Protein AF-A0A0B1SJV9-F1 (afdb_monomer)

Foldseek 3Di:
DVCQVCVCVPPVAHFFKWKAFPVVRDIDTDLDDCVLCVVPDDDDPDPRIDMDGDLLTQLAADPPWDKDKDKDAQKDFDPFQPDKDQAAPVVLVVCSHDQPPVDPDRQRFFKWKAAPVRSIIGTGSFDDPPSTDTDIDGHHRIMIIGIDIDRDPDPPPPPPPDDDDDDDDDDDDDDPDPDPDDDDDDDDDDDDDDDDDDDDDDDDDDDDDDDD

pLDDT: mean 70.09, std 25.95, range [22.91, 95.88]

Radius of gyration: 22.82 Å; Cα contacts (8 Å, |Δi|>4): 294; chains: 1; bounding box: 42×67×56 Å

Structure (mmCIF, N/CA/C/O backbone):
data_AF-A0A0B1SJV9-F1
#
_entry.id   AF-A0A0B1SJV9-F1
#
loop_
_atom_site.group_PDB
_atom_site.id
_atom_site.type_symbol
_atom_site.label_atom_id
_atom_site.label_alt_id
_atom_site.label_comp_id
_atom_site.label_asym_id
_atom_site.label_entity_id
_atom_site.label_seq_id
_atom_site.pdbx_PDB_ins_code
_atom_site.Cartn_x
_atom_site.Cartn_y
_atom_site.Cartn_z
_atom_site.occupancy
_atom_site.B_iso_or_equiv
_atom_site.auth_seq_id
_atom_site.auth_comp_id
_atom_site.auth_asym_id
_atom_site.auth_atom_id
_atom_site.pdbx_PDB_model_num
ATOM 1 N N . MET A 1 1 ? 16.002 6.709 -11.561 1.00 59.47 1 MET A N 1
ATOM 2 C CA . MET A 1 1 ? 15.574 6.519 -10.152 1.00 59.47 1 MET A CA 1
ATOM 3 C C . MET A 1 1 ? 14.565 7.559 -9.658 1.00 59.47 1 MET A C 1
ATOM 5 O O . MET A 1 1 ? 13.520 7.154 -9.171 1.00 59.47 1 MET A O 1
ATOM 9 N N . SER A 1 2 ? 14.783 8.876 -9.805 1.00 79.25 2 SER A N 1
ATOM 10 C CA . SER A 1 2 ? 13.827 9.897 -9.307 1.00 79.25 2 SER A CA 1
ATOM 11 C C . SER A 1 2 ? 12.434 9.871 -9.961 1.00 79.25 2 SER A C 1
ATOM 13 O O . SER A 1 2 ? 11.490 10.427 -9.401 1.00 79.25 2 SER A O 1
ATOM 15 N N . ALA A 1 3 ? 12.291 9.227 -11.124 1.00 84.94 3 ALA A N 1
ATOM 16 C CA . ALA A 1 3 ? 11.018 9.086 -11.827 1.00 84.94 3 ALA A CA 1
ATOM 17 C C . ALA A 1 3 ? 10.002 8.209 -11.072 1.00 84.94 3 ALA A C 1
ATOM 19 O O . ALA A 1 3 ? 8.823 8.537 -11.080 1.00 84.94 3 ALA A O 1
ATOM 20 N N . CYS A 1 4 ? 10.446 7.150 -10.379 1.00 86.88 4 CYS A N 1
ATOM 21 C CA . CYS A 1 4 ? 9.550 6.288 -9.597 1.00 86.88 4 CYS A CA 1
ATOM 22 C C . CYS A 1 4 ? 8.992 7.042 -8.379 1.00 86.88 4 CYS A C 1
ATOM 24 O O . CYS A 1 4 ? 7.785 7.065 -8.160 1.00 86.88 4 CYS A O 1
ATOM 26 N N . LEU A 1 5 ? 9.843 7.782 -7.660 1.00 83.44 5 LEU A N 1
ATOM 27 C CA . LEU A 1 5 ? 9.426 8.577 -6.496 1.00 83.44 5 LEU A CA 1
ATOM 28 C C . LEU A 1 5 ? 8.434 9.699 -6.847 1.00 83.44 5 LEU A C 1
ATOM 30 O O . LEU A 1 5 ? 7.563 10.016 -6.047 1.00 83.44 5 LEU A O 1
ATOM 34 N N . ASN A 1 6 ? 8.549 10.286 -8.042 1.00 82.62 6 ASN A N 1
ATOM 35 C CA . ASN A 1 6 ? 7.653 11.347 -8.524 1.00 82.62 6 ASN A CA 1
ATOM 36 C C . ASN A 1 6 ? 6.617 10.835 -9.543 1.00 82.62 6 ASN A C 1
ATOM 38 O O . ASN A 1 6 ? 6.028 11.628 -10.286 1.00 82.62 6 ASN A O 1
ATOM 42 N N . SER A 1 7 ? 6.421 9.515 -9.619 1.00 85.12 7 SER A N 1
ATOM 43 C CA . SER A 1 7 ? 5.545 8.869 -10.606 1.00 85.12 7 SER A CA 1
ATOM 44 C C . SER A 1 7 ? 4.101 9.340 -10.483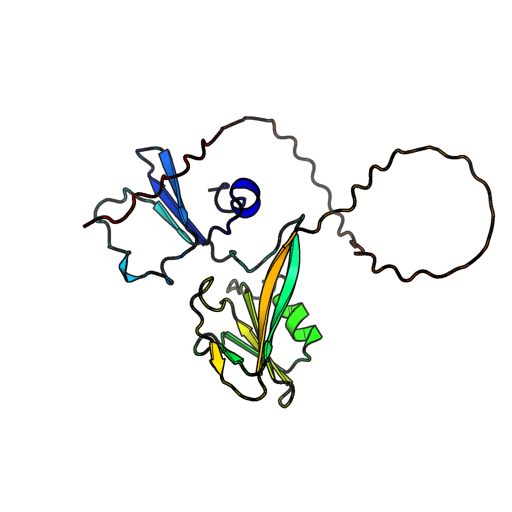 1.00 85.12 7 SER A C 1
ATOM 46 O O . SER A 1 7 ? 3.455 9.611 -11.493 1.00 85.12 7 SER A O 1
ATOM 48 N N . PHE A 1 8 ? 3.634 9.553 -9.254 1.00 83.81 8 PHE A N 1
ATOM 49 C CA . PHE A 1 8 ? 2.275 10.006 -8.998 1.00 83.81 8 PHE A CA 1
ATOM 50 C C . PHE A 1 8 ? 2.012 11.402 -9.577 1.00 83.81 8 PHE A C 1
ATOM 52 O O . PHE A 1 8 ? 0.994 11.620 -10.227 1.00 83.81 8 PHE A O 1
ATOM 59 N N . ASP A 1 9 ? 2.961 12.330 -9.433 1.00 81.06 9 ASP A N 1
ATOM 60 C CA . ASP A 1 9 ? 2.837 13.688 -9.976 1.00 81.06 9 ASP A CA 1
ATOM 61 C C . ASP A 1 9 ? 3.045 13.752 -11.491 1.00 81.06 9 ASP A C 1
ATOM 63 O O . ASP A 1 9 ? 2.439 14.580 -12.172 1.00 81.06 9 ASP A O 1
ATOM 67 N N . THR A 1 10 ? 3.915 12.893 -12.025 1.00 84.50 10 THR A N 1
ATOM 68 C CA . THR A 1 10 ? 4.314 12.945 -13.440 1.00 84.50 10 THR A CA 1
ATOM 69 C C . THR A 1 10 ? 3.382 12.125 -14.332 1.00 84.50 10 THR A C 1
ATOM 71 O O . THR A 1 10 ? 3.077 12.535 -15.452 1.00 84.50 10 THR A O 1
ATOM 74 N N . PHE A 1 11 ? 2.928 10.971 -13.842 1.00 86.12 11 PHE A N 1
ATOM 75 C CA . PHE A 1 11 ? 2.192 9.964 -14.608 1.00 86.12 11 PHE A CA 1
ATOM 76 C C . PHE A 1 11 ? 0.821 9.617 -14.011 1.00 86.12 11 PHE A C 1
ATOM 78 O O . PHE A 1 11 ? 0.006 9.011 -14.703 1.00 86.12 11 PHE A O 1
ATOM 85 N N . GLY A 1 12 ? 0.535 10.012 -12.766 1.00 83.25 12 GLY A N 1
ATOM 86 C CA . GLY A 1 12 ? -0.766 9.781 -12.128 1.00 83.25 12 GLY A CA 1
ATOM 87 C C . GLY A 1 12 ? -0.953 8.392 -11.514 1.00 83.25 12 GLY A C 1
ATOM 88 O O . GLY A 1 12 ? -2.086 8.031 -11.202 1.00 83.25 12 GLY A O 1
ATOM 89 N N . PHE A 1 13 ? 0.118 7.616 -11.340 1.00 86.06 13 PHE A N 1
ATOM 90 C CA . PHE A 1 13 ? 0.091 6.319 -10.658 1.00 86.06 13 PHE A CA 1
ATOM 91 C C . PHE A 1 13 ? 1.214 6.221 -9.625 1.00 86.06 13 PHE A C 1
ATOM 93 O O . PHE A 1 13 ? 2.216 6.925 -9.723 1.00 86.06 13 PHE A O 1
ATOM 100 N N . GLU A 1 14 ? 1.037 5.363 -8.625 1.00 86.38 14 GLU A N 1
ATOM 101 C CA . GLU A 1 14 ? 2.056 5.088 -7.616 1.00 86.38 14 GLU A CA 1
ATOM 102 C C . GLU A 1 14 ? 2.985 3.971 -8.100 1.00 86.38 14 GLU A C 1
ATOM 104 O O . GLU A 1 14 ? 2.527 2.885 -8.443 1.00 86.38 14 GLU A O 1
ATOM 109 N N . CYS A 1 15 ? 4.281 4.265 -8.179 1.00 90.38 15 CYS A N 1
ATOM 110 C CA . CYS A 1 15 ? 5.303 3.304 -8.581 1.00 90.38 15 CYS A CA 1
ATOM 111 C C . CYS A 1 15 ? 5.758 2.459 -7.386 1.00 90.38 15 CYS A C 1
ATOM 113 O O . CYS A 1 15 ? 6.248 3.008 -6.393 1.00 90.38 15 CYS A O 1
ATOM 115 N N . GLU A 1 16 ? 5.635 1.142 -7.519 1.00 89.56 16 GLU A N 1
ATOM 116 C CA . GLU A 1 16 ? 6.015 0.150 -6.503 1.00 89.56 16 GLU A CA 1
ATOM 117 C C . GLU A 1 16 ? 7.335 -0.536 -6.829 1.00 89.56 16 GLU A C 1
ATOM 119 O O . GLU A 1 16 ? 8.084 -0.879 -5.923 1.00 89.56 16 GLU A O 1
ATOM 124 N N . SER A 1 17 ? 7.679 -0.660 -8.110 1.00 91.00 17 SER A N 1
ATOM 125 C CA . SER A 1 17 ? 8.981 -1.170 -8.525 1.00 91.00 17 SER A CA 1
ATOM 126 C C . SER A 1 17 ? 9.460 -0.532 -9.824 1.00 91.00 17 SER A C 1
ATOM 128 O O . SER A 1 17 ? 8.697 0.077 -10.583 1.00 91.00 17 SER A O 1
ATOM 130 N N . VAL A 1 18 ? 10.763 -0.634 -10.071 1.00 92.81 18 VAL A N 1
ATOM 131 C CA . VAL A 1 18 ? 11.403 -0.134 -11.286 1.00 92.81 18 VAL A CA 1
ATOM 132 C C . VAL A 1 18 ? 12.373 -1.162 -11.846 1.00 92.81 18 VAL A C 1
ATOM 134 O O . VAL A 1 18 ? 13.162 -1.752 -11.111 1.00 92.81 18 VAL A O 1
ATOM 137 N N . MET A 1 19 ? 12.345 -1.313 -13.166 1.00 90.69 19 MET A N 1
ATOM 138 C CA . MET A 1 19 ? 13.345 -2.044 -13.937 1.00 90.69 19 MET A CA 1
ATOM 139 C C . MET A 1 19 ? 14.152 -1.056 -14.768 1.00 90.69 19 MET A C 1
ATOM 141 O O . MET A 1 19 ? 13.586 -0.205 -15.458 1.00 90.69 19 MET A O 1
ATOM 145 N N . PHE A 1 20 ? 15.472 -1.157 -14.705 1.00 91.44 20 PHE A N 1
ATOM 146 C CA . PHE A 1 20 ? 16.385 -0.315 -15.461 1.00 91.44 20 PHE A CA 1
ATOM 147 C C . PHE A 1 20 ? 17.291 -1.170 -16.342 1.00 91.44 20 PHE A C 1
ATOM 149 O O . PHE A 1 20 ? 17.974 -2.056 -15.837 1.00 91.44 20 PHE A O 1
ATOM 156 N N . TYR A 1 21 ? 17.313 -0.862 -17.637 1.00 90.31 21 TYR A N 1
ATOM 157 C CA . TYR A 1 21 ? 18.129 -1.517 -18.656 1.00 90.31 21 TYR A CA 1
ATOM 158 C C . TYR A 1 21 ? 19.325 -0.606 -18.968 1.00 90.31 21 TYR A C 1
ATOM 160 O O . TYR A 1 21 ? 19.159 0.392 -19.677 1.00 90.31 21 TYR A O 1
ATOM 168 N N . PRO A 1 22 ? 20.534 -0.880 -18.438 1.00 89.50 22 PRO A N 1
ATOM 169 C CA . PRO A 1 22 ? 21.669 0.033 -18.568 1.00 89.50 22 PRO A CA 1
ATOM 170 C C . PRO A 1 22 ? 22.165 0.189 -20.009 1.00 89.50 22 PRO A C 1
ATOM 172 O O . PRO A 1 22 ? 22.677 1.252 -20.358 1.00 89.50 22 PRO A O 1
ATOM 175 N N . VAL A 1 23 ? 22.006 -0.854 -20.831 1.00 89.56 23 VAL A N 1
ATOM 176 C CA . VAL A 1 23 ? 22.431 -0.874 -22.240 1.00 89.56 23 VAL A CA 1
ATOM 177 C C . VAL A 1 23 ? 21.585 0.088 -23.075 1.00 89.56 23 VAL A C 1
ATOM 179 O O . VAL A 1 23 ? 22.133 0.965 -23.742 1.00 89.56 23 VAL A O 1
ATOM 182 N N . ASP A 1 24 ? 20.260 -0.020 -22.971 1.00 89.44 24 ASP A N 1
ATOM 183 C CA . ASP A 1 24 ? 19.312 0.810 -23.726 1.00 89.44 24 ASP A CA 1
ATOM 184 C C . ASP A 1 24 ? 19.037 2.167 -23.055 1.00 89.44 24 ASP A C 1
ATOM 186 O O . ASP A 1 24 ? 18.443 3.063 -23.653 1.00 89.44 24 ASP A O 1
ATOM 190 N N . GLN A 1 25 ? 19.498 2.344 -21.810 1.00 89.69 25 GLN A N 1
ATOM 191 C CA . GLN A 1 25 ? 19.189 3.487 -20.942 1.00 89.69 25 GLN A CA 1
ATOM 192 C C . GLN A 1 25 ? 17.680 3.670 -20.718 1.00 89.69 25 GLN A C 1
ATOM 194 O O . GLN A 1 25 ? 17.192 4.787 -20.518 1.00 89.69 25 GLN A O 1
ATOM 199 N N . GLU A 1 26 ? 16.942 2.562 -20.714 1.00 89.56 26 GLU A N 1
ATOM 200 C CA . GLU A 1 26 ? 15.494 2.543 -20.540 1.00 89.56 26 GLU A CA 1
ATOM 201 C C . GLU A 1 26 ? 15.094 2.189 -19.105 1.00 89.56 26 GLU A C 1
ATOM 203 O O . GLU A 1 26 ? 15.771 1.452 -18.388 1.00 89.56 26 GLU A O 1
ATOM 208 N N . CYS A 1 27 ? 13.977 2.764 -18.662 1.00 91.19 27 CYS A N 1
ATOM 209 C CA . CYS A 1 27 ? 13.464 2.638 -17.304 1.00 91.19 27 CYS A CA 1
ATOM 210 C C . CYS A 1 27 ? 11.966 2.342 -17.367 1.00 91.19 27 CYS A C 1
ATOM 212 O O . CYS A 1 27 ? 11.186 3.185 -17.814 1.00 91.19 27 CYS A O 1
ATOM 214 N N . ILE A 1 28 ? 11.568 1.175 -16.875 1.00 91.31 28 ILE A N 1
ATOM 215 C CA . ILE A 1 28 ? 10.179 0.725 -16.814 1.00 91.31 28 ILE A CA 1
ATOM 216 C C . ILE A 1 28 ? 9.702 0.857 -15.368 1.00 91.31 28 ILE A C 1
ATOM 218 O O . ILE A 1 28 ? 10.357 0.377 -14.447 1.00 91.31 28 ILE A O 1
ATOM 222 N N . LEU A 1 29 ? 8.584 1.555 -15.170 1.00 92.50 29 LEU A N 1
ATOM 223 C CA . LEU A 1 29 ? 7.965 1.776 -13.863 1.00 92.50 29 LEU A CA 1
ATOM 224 C C . LEU A 1 29 ? 6.742 0.870 -13.732 1.00 92.50 29 LEU A C 1
ATOM 226 O O . LEU A 1 29 ? 5.886 0.894 -14.617 1.00 92.50 29 LEU A O 1
ATOM 230 N N . ASN A 1 30 ? 6.631 0.147 -12.622 1.00 89.88 30 ASN A N 1
ATOM 231 C CA . ASN A 1 30 ? 5.535 -0.785 -12.371 1.00 89.88 30 ASN A CA 1
ATOM 232 C C . ASN A 1 30 ? 4.702 -0.352 -11.158 1.00 89.88 30 ASN A C 1
ATOM 234 O O . ASN A 1 30 ? 5.193 0.314 -10.244 1.00 89.88 30 ASN A O 1
ATOM 238 N N . THR A 1 31 ? 3.438 -0.769 -11.146 1.00 88.75 31 THR A N 1
ATOM 239 C CA . THR A 1 31 ? 2.500 -0.613 -10.019 1.00 88.75 31 THR A CA 1
ATOM 240 C C . THR A 1 31 ? 2.440 -1.844 -9.115 1.00 88.75 31 THR A C 1
ATOM 242 O O . THR A 1 31 ? 1.621 -1.873 -8.209 1.00 88.75 31 THR A O 1
ATOM 245 N N . GLU A 1 32 ? 3.231 -2.867 -9.424 1.00 87.31 32 GLU A N 1
ATOM 246 C CA . GLU A 1 32 ? 3.315 -4.134 -8.697 1.00 87.31 32 GLU A CA 1
ATOM 247 C C . GLU A 1 32 ? 4.792 -4.390 -8.370 1.00 87.31 32 GLU A C 1
ATOM 249 O O . GLU A 1 32 ? 5.690 -3.920 -9.090 1.00 87.31 32 GLU A O 1
ATOM 254 N N . ASP A 1 33 ? 5.043 -5.119 -7.291 1.00 86.19 33 ASP A N 1
ATOM 255 C CA . ASP A 1 33 ? 6.377 -5.545 -6.884 1.00 86.19 33 ASP A CA 1
ATOM 256 C C . ASP A 1 33 ? 6.605 -7.053 -7.105 1.00 86.19 33 ASP A C 1
ATOM 258 O O . ASP A 1 33 ? 5.763 -7.798 -7.622 1.00 86.19 33 ASP A O 1
ATOM 262 N N . ARG A 1 34 ? 7.788 -7.530 -6.715 1.00 85.94 34 ARG A N 1
ATOM 263 C CA . ARG A 1 34 ? 8.152 -8.946 -6.837 1.00 85.94 34 ARG A CA 1
ATOM 264 C C . ARG A 1 34 ? 7.350 -9.885 -5.948 1.00 85.94 34 ARG A C 1
ATOM 266 O O . ARG A 1 34 ? 7.343 -11.091 -6.177 1.00 85.94 34 ARG A O 1
ATOM 273 N N . LEU A 1 35 ? 6.721 -9.353 -4.910 1.00 83.44 35 LEU A N 1
ATOM 274 C CA . LEU A 1 35 ? 5.896 -10.106 -3.982 1.00 83.44 35 LEU A CA 1
ATOM 275 C C . LEU A 1 35 ? 4.452 -10.217 -4.502 1.00 83.44 35 LEU A C 1
ATOM 277 O O . LEU A 1 35 ? 3.780 -11.200 -4.190 1.00 83.44 35 LEU A O 1
ATOM 281 N N . ASP A 1 36 ? 3.988 -9.262 -5.313 1.00 81.75 36 ASP A N 1
ATOM 282 C CA . ASP A 1 36 ? 2.700 -9.317 -6.018 1.00 81.75 36 ASP A CA 1
ATOM 283 C C . ASP A 1 36 ? 2.681 -10.341 -7.165 1.00 81.75 36 ASP A C 1
ATOM 285 O O . ASP A 1 36 ? 1.659 -11.004 -7.402 1.00 81.75 36 ASP A O 1
ATOM 289 N N . ARG A 1 37 ? 3.796 -10.449 -7.900 1.00 82.44 37 ARG A N 1
ATOM 290 C CA . ARG A 1 37 ? 3.965 -11.330 -9.073 1.00 82.44 37 ARG A CA 1
ATOM 291 C C . ARG A 1 37 ? 5.279 -12.111 -9.029 1.00 82.44 37 ARG A C 1
ATOM 293 O O . ARG A 1 37 ? 6.127 -11.926 -9.900 1.00 82.44 37 ARG A O 1
ATOM 300 N N . PRO A 1 38 ? 5.470 -13.004 -8.042 1.00 84.69 38 PRO A N 1
ATOM 301 C CA . PRO A 1 38 ? 6.705 -13.778 -7.922 1.00 84.69 38 PRO A CA 1
ATOM 302 C C . PRO A 1 38 ? 6.922 -14.737 -9.101 1.00 84.69 38 PRO A C 1
ATOM 304 O O . PRO A 1 38 ? 8.046 -15.141 -9.370 1.00 84.69 38 PRO A O 1
ATOM 307 N N . ASP A 1 39 ? 5.854 -15.092 -9.815 1.00 84.62 39 ASP A N 1
ATOM 308 C CA . ASP A 1 39 ? 5.856 -15.964 -10.988 1.00 84.62 39 ASP A CA 1
ATOM 309 C C . ASP A 1 39 ? 6.536 -15.349 -12.219 1.00 84.62 39 ASP A C 1
ATOM 311 O O . ASP A 1 39 ? 6.973 -16.085 -13.102 1.00 84.62 39 ASP A O 1
ATOM 315 N N . LEU A 1 40 ? 6.648 -14.019 -12.276 1.00 82.56 40 LEU A N 1
ATOM 316 C CA . LEU A 1 40 ? 7.292 -13.305 -13.382 1.00 82.56 40 LEU A CA 1
ATOM 317 C C . LEU A 1 40 ? 8.801 -13.116 -13.183 1.00 82.56 40 LEU A C 1
ATOM 319 O O . LEU A 1 40 ? 9.475 -12.635 -14.093 1.00 82.56 40 LEU A O 1
ATOM 323 N N . PHE A 1 41 ? 9.336 -13.487 -12.017 1.00 82.75 41 PHE A N 1
ATOM 324 C CA . PHE A 1 41 ? 10.756 -13.348 -11.711 1.00 82.75 41 PHE A CA 1
ATOM 325 C C . PHE A 1 41 ? 11.492 -14.632 -12.073 1.00 82.75 41 PHE A C 1
ATOM 327 O O . PHE A 1 41 ? 11.170 -15.717 -11.591 1.00 82.75 41 PHE A O 1
ATOM 334 N N . ALA A 1 42 ? 12.507 -14.486 -12.917 1.00 81.19 42 ALA A N 1
ATOM 335 C CA . ALA A 1 42 ? 13.453 -15.535 -13.245 1.00 81.19 42 ALA A CA 1
ATOM 336 C C . ALA A 1 42 ? 14.859 -15.072 -12.860 1.00 81.19 42 ALA A C 1
ATOM 338 O O . ALA A 1 42 ? 15.178 -13.889 -12.981 1.00 81.19 42 ALA A O 1
ATOM 339 N N . ASP A 1 43 ? 15.691 -16.009 -12.408 1.00 75.12 43 ASP A N 1
ATOM 340 C CA . ASP A 1 43 ? 17.103 -15.732 -12.169 1.00 75.12 43 ASP A CA 1
ATOM 341 C C . ASP A 1 43 ? 17.790 -15.494 -13.519 1.00 75.12 43 ASP A C 1
ATOM 343 O O . ASP A 1 43 ? 17.903 -16.402 -14.350 1.00 75.12 43 ASP A O 1
ATOM 347 N N . GLU A 1 44 ? 18.225 -14.257 -13.755 1.00 67.62 44 GLU A N 1
ATOM 348 C CA . GLU A 1 44 ? 19.005 -13.920 -14.942 1.00 67.62 44 GLU A CA 1
ATOM 349 C C . GLU A 1 44 ? 20.465 -14.356 -14.755 1.00 67.62 44 GLU A C 1
ATOM 351 O O . GLU A 1 44 ? 21.067 -14.174 -13.699 1.00 67.62 44 GLU A O 1
ATOM 356 N N . VAL A 1 45 ? 21.041 -14.961 -15.796 1.00 68.75 45 VAL A N 1
ATOM 357 C CA . VAL A 1 45 ? 22.449 -15.407 -15.809 1.00 68.75 45 VAL A CA 1
ATOM 358 C C . VAL A 1 45 ? 23.391 -14.256 -16.188 1.00 68.75 45 VAL A C 1
ATOM 360 O O . VAL A 1 45 ? 24.575 -14.278 -15.856 1.00 68.75 45 VAL A O 1
ATOM 363 N N . GLU A 1 46 ? 22.863 -13.243 -16.874 1.00 70.06 46 GLU A N 1
ATOM 364 C CA . GLU A 1 46 ? 23.573 -12.036 -17.284 1.00 70.06 46 GLU A CA 1
ATOM 365 C C . GLU A 1 46 ? 22.887 -10.837 -16.617 1.00 70.06 46 GLU A C 1
ATOM 367 O O . GLU A 1 46 ? 21.701 -10.634 -16.853 1.00 70.06 46 GLU A O 1
ATOM 372 N N . ASP A 1 47 ? 23.614 -10.055 -15.803 1.00 68.62 47 ASP A N 1
ATOM 373 C CA . ASP A 1 47 ? 23.130 -8.872 -15.054 1.00 68.62 47 ASP A CA 1
ATOM 374 C C . ASP A 1 47 ? 22.739 -7.699 -15.984 1.00 68.62 47 ASP A C 1
ATOM 376 O O . ASP A 1 47 ? 23.302 -6.599 -15.943 1.00 68.62 47 ASP A O 1
ATOM 380 N N . THR A 1 48 ? 21.791 -7.942 -16.883 1.00 82.56 48 THR A N 1
ATOM 381 C CA . THR A 1 48 ? 21.398 -7.026 -17.959 1.00 82.56 48 THR A CA 1
ATOM 382 C C . THR A 1 48 ? 20.311 -6.064 -17.491 1.00 82.56 48 THR A C 1
ATOM 384 O O . THR A 1 48 ? 20.193 -4.955 -18.019 1.00 82.56 48 THR A O 1
ATOM 387 N N . VAL A 1 49 ? 19.545 -6.454 -16.469 1.00 86.81 49 VAL A N 1
ATOM 388 C CA . VAL A 1 49 ? 18.435 -5.677 -15.917 1.00 86.81 49 VAL A CA 1
ATOM 389 C C . VAL A 1 49 ? 18.646 -5.426 -14.431 1.00 86.81 49 VAL A C 1
ATOM 391 O O . VAL A 1 49 ? 18.911 -6.331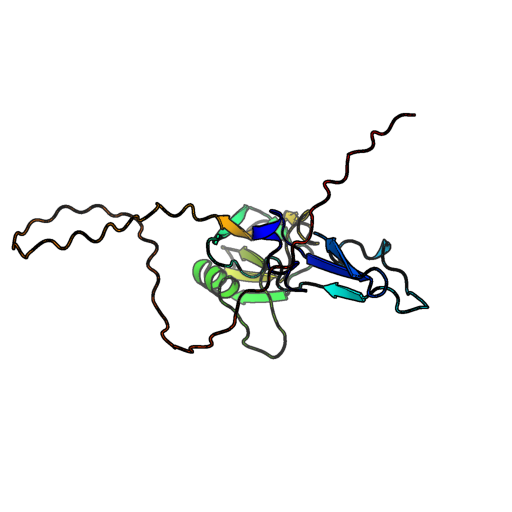 -13.648 1.00 86.81 49 VAL A O 1
ATOM 394 N N . ILE A 1 50 ? 18.486 -4.170 -14.017 1.00 88.81 50 ILE A N 1
ATOM 395 C CA . ILE A 1 50 ? 18.549 -3.779 -12.610 1.00 88.81 50 ILE A CA 1
ATOM 396 C C . ILE A 1 50 ? 17.130 -3.550 -12.093 1.00 88.81 50 ILE A C 1
ATOM 398 O O . ILE A 1 50 ? 16.464 -2.594 -12.494 1.00 88.81 50 ILE A O 1
ATOM 402 N N . TYR A 1 51 ? 16.688 -4.401 -11.170 1.00 89.44 51 TYR A N 1
ATOM 403 C CA . TYR A 1 51 ? 15.383 -4.315 -10.516 1.00 89.44 51 TYR A CA 1
ATOM 404 C C . TYR A 1 51 ? 15.480 -3.665 -9.125 1.00 89.44 51 TYR A C 1
ATOM 406 O O . TYR A 1 51 ? 16.423 -3.928 -8.375 1.00 89.44 51 TYR A O 1
ATOM 414 N N . MET A 1 52 ? 14.515 -2.812 -8.762 1.00 90.19 52 MET A N 1
ATOM 415 C CA . MET A 1 52 ? 14.439 -2.179 -7.435 1.00 90.19 52 MET A CA 1
ATOM 416 C C . MET A 1 52 ? 12.993 -2.054 -6.946 1.00 90.19 52 MET A C 1
ATOM 418 O O . MET A 1 52 ? 12.139 -1.551 -7.676 1.00 90.19 52 MET A O 1
ATOM 422 N N . ASP A 1 53 ? 12.762 -2.416 -5.682 1.00 88.81 53 ASP A N 1
ATOM 423 C CA . ASP A 1 53 ? 11.485 -2.239 -4.979 1.00 88.81 53 ASP A CA 1
ATOM 424 C C . ASP A 1 53 ? 11.396 -0.859 -4.301 1.00 88.81 53 ASP A C 1
ATOM 426 O O . ASP A 1 53 ? 12.361 -0.355 -3.715 1.00 88.81 53 ASP A O 1
ATOM 430 N N . ASN A 1 54 ? 10.210 -0.256 -4.330 1.00 87.25 54 ASN A N 1
ATOM 431 C CA . ASN A 1 54 ? 9.857 0.951 -3.595 1.00 87.25 54 ASN A CA 1
ATOM 432 C C . ASN A 1 54 ? 8.968 0.602 -2.393 1.00 87.25 54 ASN A C 1
ATOM 434 O O . ASN A 1 54 ? 7.771 0.882 -2.375 1.00 87.25 54 ASN A O 1
ATOM 438 N N . ASN A 1 55 ? 9.582 0.100 -1.322 1.00 83.25 55 ASN A N 1
ATOM 439 C CA . ASN A 1 55 ? 8.878 -0.224 -0.070 1.00 83.25 55 ASN A CA 1
ATOM 440 C C . ASN A 1 55 ? 8.246 0.998 0.628 1.00 83.25 55 ASN A C 1
ATOM 442 O O . ASN A 1 55 ? 7.536 0.854 1.624 1.00 83.25 55 ASN A O 1
ATOM 446 N N . CYS A 1 56 ? 8.520 2.215 0.149 1.00 83.50 56 CYS A N 1
ATOM 447 C CA . CYS A 1 56 ? 7.896 3.440 0.638 1.00 83.50 56 CYS A CA 1
ATOM 448 C C . CYS A 1 56 ? 6.564 3.754 -0.061 1.00 83.50 56 CYS A C 1
ATOM 450 O O . CYS A 1 56 ? 5.853 4.649 0.403 1.00 83.50 56 CYS A O 1
ATOM 452 N N . ALA A 1 57 ? 6.219 3.056 -1.148 1.00 84.38 57 ALA A N 1
ATOM 453 C CA . ALA A 1 57 ? 4.936 3.209 -1.824 1.00 84.38 57 ALA A CA 1
ATOM 454 C C . ALA A 1 57 ? 3.780 2.997 -0.830 1.00 84.38 57 ALA A C 1
ATOM 456 O O . ALA A 1 57 ? 3.776 2.072 -0.019 1.00 84.38 57 ALA A O 1
ATOM 457 N N . GLY A 1 58 ? 2.827 3.923 -0.819 1.00 80.38 58 GLY A N 1
ATOM 458 C CA . GLY A 1 58 ? 1.640 3.895 0.027 1.00 80.38 58 GLY A CA 1
ATOM 459 C C . GLY A 1 58 ? 1.870 4.264 1.493 1.00 80.38 58 GLY A C 1
ATOM 460 O O . GLY A 1 58 ? 0.897 4.456 2.223 1.00 80.38 58 GLY A O 1
ATOM 461 N N . SER A 1 59 ? 3.117 4.404 1.955 1.00 83.38 59 SER A N 1
ATOM 462 C CA . SER A 1 59 ? 3.405 4.658 3.373 1.00 83.38 59 SER A CA 1
ATOM 463 C C . SER A 1 59 ? 3.353 6.143 3.740 1.00 83.38 59 SER A C 1
ATOM 465 O O . SER A 1 59 ? 3.031 6.501 4.879 1.00 83.38 59 SER A O 1
ATOM 467 N N . GLN A 1 60 ? 3.630 7.039 2.788 1.00 82.19 60 GLN A N 1
ATOM 468 C CA . GLN A 1 60 ? 3.690 8.482 3.019 1.00 82.19 60 GLN A CA 1
ATOM 469 C C . GLN A 1 60 ? 3.085 9.270 1.860 1.00 82.19 60 GLN A C 1
ATOM 471 O O . GLN A 1 60 ? 3.342 8.991 0.695 1.00 82.19 60 GLN A O 1
ATOM 476 N N . CYS A 1 61 ? 2.340 10.322 2.199 1.00 82.75 61 CYS A N 1
ATOM 477 C CA . CYS A 1 61 ? 1.844 11.287 1.227 1.00 82.75 61 CYS A CA 1
ATOM 478 C C . CYS A 1 61 ? 2.750 12.522 1.215 1.00 82.75 61 CYS A C 1
ATOM 480 O O . CYS A 1 61 ? 3.018 13.117 2.262 1.00 82.75 61 CYS A O 1
ATOM 482 N N . TYR A 1 62 ? 3.188 12.938 0.030 1.00 78.75 62 TYR A N 1
ATOM 483 C CA . TYR A 1 62 ? 3.942 14.176 -0.158 1.00 78.75 62 TYR A CA 1
ATOM 484 C C . TYR A 1 62 ? 3.005 15.334 -0.516 1.00 78.75 62 TYR A C 1
ATOM 486 O O . TYR A 1 62 ? 1.915 15.134 -1.044 1.00 78.75 62 TYR A O 1
ATOM 494 N N . ALA A 1 63 ? 3.408 16.573 -0.228 1.00 77.00 63 ALA A N 1
ATOM 495 C CA . ALA A 1 63 ? 2.638 17.740 -0.659 1.00 77.00 63 ALA A CA 1
ATOM 496 C C . ALA A 1 63 ? 2.589 17.792 -2.201 1.00 77.00 63 ALA A C 1
ATOM 498 O O . ALA A 1 63 ? 3.635 17.602 -2.815 1.00 77.00 63 ALA A O 1
ATOM 499 N N . PRO A 1 64 ? 1.438 18.101 -2.834 1.00 81.25 64 PRO A N 1
ATOM 500 C CA . PRO A 1 64 ? 0.228 18.727 -2.282 1.00 81.25 64 PRO A CA 1
ATOM 501 C C . PRO A 1 64 ? -0.845 17.757 -1.751 1.00 81.25 64 PRO A C 1
ATOM 503 O O . PRO A 1 64 ? -1.963 18.192 -1.467 1.00 81.25 64 PRO A O 1
ATOM 506 N N . TYR A 1 65 ? -0.547 16.467 -1.625 1.00 81.94 65 TYR A N 1
ATOM 507 C CA . TYR A 1 65 ? -1.504 15.468 -1.159 1.00 81.94 65 TYR A CA 1
ATOM 508 C C . TYR A 1 65 ? -1.643 15.474 0.364 1.00 81.94 65 TYR A C 1
ATOM 510 O O . TYR A 1 65 ? -0.730 15.852 1.099 1.00 81.94 65 TYR A O 1
ATOM 518 N N . ILE A 1 66 ? -2.818 15.064 0.832 1.00 85.94 66 ILE A N 1
ATOM 519 C CA . ILE A 1 66 ? -3.125 14.861 2.246 1.00 85.94 66 ILE A CA 1
ATOM 520 C C . ILE A 1 66 ? -3.449 13.393 2.496 1.00 85.94 66 ILE A C 1
ATOM 522 O O . ILE A 1 66 ? -4.129 12.753 1.693 1.00 85.94 66 ILE A O 1
ATOM 526 N N . THR A 1 67 ? -2.973 12.884 3.627 1.00 87.81 67 THR A N 1
ATOM 527 C CA . THR A 1 67 ? -3.278 11.534 4.091 1.00 87.81 67 THR A CA 1
ATOM 528 C C . THR A 1 67 ? -4.696 11.483 4.643 1.00 87.81 67 THR A C 1
ATOM 530 O O . THR A 1 67 ? -5.060 12.283 5.506 1.00 87.81 67 THR A O 1
ATOM 533 N N . GLN A 1 68 ? -5.488 10.530 4.170 1.00 90.50 68 GLN A N 1
ATOM 534 C CA . GLN A 1 68 ? -6.773 10.152 4.754 1.00 90.50 68 GLN A CA 1
ATOM 535 C C . GLN A 1 68 ? -6.859 8.627 4.837 1.00 90.50 68 GLN A C 1
ATOM 537 O O . GLN A 1 68 ? -6.059 7.930 4.216 1.00 90.50 68 GLN A O 1
ATOM 542 N N . TYR A 1 69 ? -7.831 8.118 5.590 1.00 93.19 69 TYR A N 1
ATOM 543 C CA . TYR A 1 69 ? -8.056 6.684 5.736 1.00 93.19 69 TYR A CA 1
ATOM 544 C C . TYR A 1 69 ? -9.413 6.290 5.166 1.00 93.19 69 TYR A C 1
ATOM 546 O O . TYR A 1 69 ? -10.410 6.976 5.396 1.00 93.19 69 TYR A O 1
ATOM 554 N N . ILE A 1 70 ? -9.445 5.179 4.433 1.00 93.75 70 ILE A N 1
ATOM 555 C CA . ILE A 1 70 ? -10.686 4.517 4.026 1.00 93.75 70 ILE A CA 1
ATOM 556 C C . ILE A 1 70 ? -10.944 3.386 5.012 1.00 93.75 70 ILE A C 1
ATOM 558 O O . ILE A 1 70 ? -10.076 2.539 5.205 1.00 93.75 70 ILE A O 1
ATOM 562 N N . ALA A 1 71 ? -12.130 3.380 5.617 1.00 95.19 71 ALA A N 1
ATOM 563 C CA . ALA A 1 71 ? -12.536 2.369 6.580 1.00 95.19 71 ALA A CA 1
ATOM 564 C C . ALA A 1 71 ? -13.447 1.317 5.933 1.00 95.19 71 ALA A C 1
ATOM 566 O O . ALA A 1 71 ?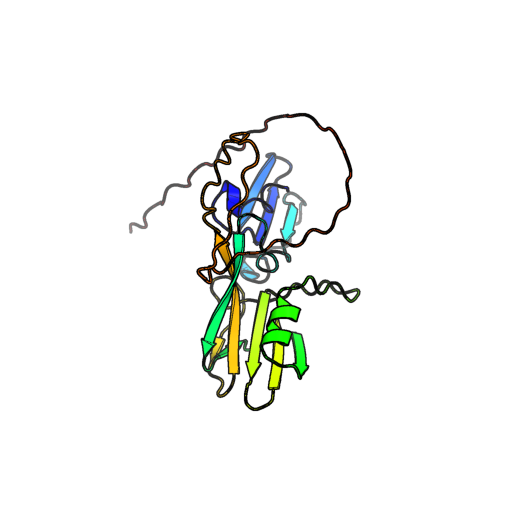 -14.377 1.659 5.199 1.00 95.19 71 ALA A O 1
ATOM 567 N N . VAL A 1 72 ? -13.206 0.045 6.241 1.00 95.12 72 VAL A N 1
ATOM 568 C CA . VAL A 1 72 ? -14.059 -1.086 5.870 1.00 95.12 72 VAL A CA 1
ATOM 569 C C . VAL A 1 72 ? -14.385 -1.879 7.130 1.00 95.12 72 VAL A C 1
ATOM 571 O O . VAL A 1 72 ? -13.513 -2.496 7.740 1.00 95.12 72 VAL A O 1
ATOM 574 N N . GLU A 1 73 ? -15.650 -1.842 7.534 1.00 95.06 73 GLU A N 1
ATOM 575 C CA . GLU A 1 73 ? -16.126 -2.509 8.747 1.00 95.06 73 GLU A CA 1
ATOM 576 C C . GLU A 1 73 ? -16.241 -4.029 8.577 1.00 95.06 73 GLU A C 1
ATOM 578 O O . GLU A 1 73 ? -16.526 -4.538 7.489 1.00 95.06 73 GLU A O 1
ATOM 583 N N . GLY A 1 74 ? -16.050 -4.756 9.681 1.00 93.62 74 GLY A N 1
ATOM 584 C CA . GLY A 1 74 ? -16.191 -6.210 9.745 1.00 93.62 74 GLY A CA 1
ATOM 585 C C . GLY A 1 74 ? -15.133 -6.965 8.945 1.00 93.62 74 GLY A C 1
ATOM 586 O O . GLY A 1 74 ? -15.386 -8.095 8.520 1.00 93.62 74 GLY A O 1
ATOM 587 N N . LYS A 1 75 ? -13.980 -6.340 8.680 1.00 93.50 75 LYS A N 1
ATOM 588 C CA . LYS A 1 75 ? -12.890 -6.925 7.897 1.00 93.50 75 LYS A CA 1
ATOM 589 C C . LYS A 1 75 ? -11.527 -6.681 8.534 1.00 93.50 75 LYS A C 1
ATOM 591 O O . LYS A 1 75 ? -11.308 -5.663 9.185 1.00 93.50 75 LYS A O 1
ATOM 596 N N . GLN A 1 76 ? -10.607 -7.605 8.276 1.00 92.31 76 GLN A N 1
ATOM 597 C CA . GLN A 1 76 ? -9.182 -7.489 8.588 1.00 92.31 76 GLN A CA 1
ATOM 598 C C . GLN A 1 76 ? -8.337 -8.156 7.495 1.00 92.31 76 GLN A C 1
ATOM 600 O O . GLN A 1 76 ? -8.867 -8.911 6.679 1.00 92.31 76 GLN A O 1
ATOM 605 N N . LEU A 1 77 ? -7.032 -7.885 7.487 1.00 92.44 77 LEU A N 1
ATOM 606 C CA . LEU A 1 77 ? -6.072 -8.619 6.662 1.00 92.44 77 LEU A CA 1
ATOM 607 C C . LEU A 1 77 ? -5.858 -10.038 7.211 1.00 92.44 77 LEU A C 1
ATOM 609 O O . LEU A 1 77 ? -5.840 -10.232 8.423 1.00 92.44 77 LEU A O 1
ATOM 613 N N . GLU A 1 78 ? -5.709 -11.018 6.318 1.00 86.44 78 GLU A N 1
ATOM 614 C CA . GLU A 1 78 ? -5.558 -12.435 6.683 1.00 86.44 78 GLU A CA 1
ATOM 615 C C . GLU A 1 78 ? -4.210 -12.761 7.352 1.00 86.44 78 GLU A C 1
ATOM 617 O O . GLU A 1 78 ? -4.197 -13.395 8.403 1.00 86.44 78 GLU A O 1
ATOM 622 N N . ASN A 1 79 ? -3.087 -12.329 6.762 1.00 70.19 79 ASN A N 1
ATOM 623 C CA . ASN A 1 79 ? -1.753 -12.859 7.094 1.00 70.19 79 ASN A CA 1
ATOM 624 C C . ASN A 1 79 ? -0.710 -11.801 7.514 1.00 70.19 79 ASN A C 1
ATOM 626 O O . ASN A 1 79 ? 0.378 -12.166 7.948 1.00 70.19 79 ASN A O 1
ATOM 630 N N . GLU A 1 80 ? -1.021 -10.505 7.421 1.00 63.16 80 GLU A N 1
ATOM 631 C CA . GLU A 1 80 ? -0.051 -9.401 7.585 1.00 63.16 80 GLU A CA 1
ATOM 632 C C . GLU A 1 80 ? -0.352 -8.588 8.856 1.00 63.16 80 GLU A C 1
ATOM 634 O O . GLU A 1 80 ? -0.759 -7.425 8.822 1.00 63.16 80 GLU A O 1
ATOM 639 N N . LEU A 1 81 ? -0.229 -9.252 10.011 1.00 63.03 81 LEU A N 1
ATOM 640 C CA . LEU A 1 81 ? -0.433 -8.656 11.337 1.00 63.03 81 LEU A CA 1
ATOM 641 C C . LEU A 1 81 ? 0.922 -8.303 11.972 1.00 63.03 81 LEU A C 1
ATOM 643 O O . LEU A 1 81 ? 1.394 -9.002 12.867 1.00 63.03 81 LEU A O 1
ATOM 647 N N . ASP A 1 82 ? 1.561 -7.227 11.515 1.00 73.69 82 ASP A N 1
ATOM 648 C CA . ASP A 1 82 ? 2.970 -6.969 11.854 1.00 73.69 82 ASP A CA 1
ATOM 649 C C . ASP A 1 82 ? 3.174 -6.461 13.284 1.00 73.69 82 ASP A C 1
ATOM 651 O O . ASP A 1 82 ? 4.093 -6.888 13.989 1.00 73.69 82 ASP A O 1
ATOM 655 N N . ARG A 1 83 ? 2.346 -5.506 13.731 1.00 85.25 83 ARG A N 1
ATOM 656 C CA . ARG A 1 83 ? 2.512 -4.860 15.045 1.00 85.25 83 ARG A CA 1
ATOM 657 C C . ARG A 1 83 ? 1.188 -4.689 15.770 1.00 85.25 83 ARG A C 1
ATOM 659 O O . ARG A 1 83 ? 0.379 -3.844 15.401 1.00 85.25 83 ARG A O 1
ATOM 666 N N . ILE A 1 84 ? 1.007 -5.437 16.855 1.00 89.44 84 ILE A N 1
ATOM 667 C CA . ILE A 1 84 ? -0.188 -5.389 17.705 1.00 89.44 84 ILE A CA 1
ATOM 668 C C . ILE A 1 84 ? 0.082 -4.502 18.925 1.00 89.44 84 ILE A C 1
ATOM 670 O O . ILE A 1 84 ? 1.048 -4.717 19.654 1.00 89.44 84 ILE A O 1
ATOM 674 N N . ILE A 1 85 ? -0.767 -3.500 19.150 1.00 89.62 85 ILE A N 1
ATOM 675 C CA . ILE A 1 85 ? -0.637 -2.514 20.227 1.00 89.62 85 ILE A CA 1
ATOM 676 C C . ILE A 1 85 ? -2.024 -2.233 20.820 1.00 89.62 85 ILE A C 1
ATOM 678 O O . ILE A 1 85 ? -3.010 -2.101 20.100 1.00 89.62 85 ILE A O 1
ATOM 682 N N . ASN A 1 86 ? -2.127 -2.104 22.141 1.00 92.19 86 ASN A N 1
ATOM 683 C CA . ASN A 1 86 ? -3.380 -1.762 22.816 1.00 92.19 86 ASN A CA 1
ATOM 684 C C . ASN A 1 86 ? -3.470 -0.248 23.036 1.00 92.19 86 ASN A C 1
ATOM 686 O O . ASN A 1 86 ? -2.979 0.274 24.036 1.00 92.19 86 ASN A O 1
ATOM 690 N N . VAL A 1 87 ? -4.085 0.457 22.090 1.00 91.62 87 VAL A N 1
ATOM 691 C CA . VAL A 1 87 ? -4.283 1.916 22.112 1.00 91.62 87 VAL A CA 1
ATOM 692 C C . VAL A 1 87 ? -5.693 2.267 21.636 1.00 91.62 87 VAL A C 1
ATOM 694 O O . VAL A 1 87 ? -6.442 1.405 21.180 1.00 91.62 87 VAL A O 1
ATOM 697 N N . ASP A 1 88 ? -6.097 3.525 21.768 1.00 94.12 88 ASP A N 1
ATOM 698 C CA . ASP A 1 88 ? -7.310 4.039 21.132 1.00 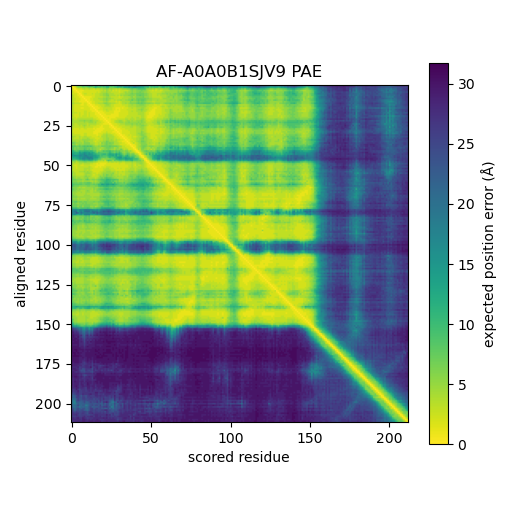94.12 88 ASP A CA 1
ATOM 699 C C . ASP A 1 88 ? -7.131 4.205 19.609 1.00 94.12 88 ASP A C 1
ATOM 701 O O . ASP A 1 88 ? -6.018 4.148 19.078 1.00 94.12 88 ASP A O 1
ATOM 705 N N . VAL A 1 89 ? -8.246 4.389 18.900 1.00 93.50 89 VAL A N 1
ATOM 706 C CA . VAL A 1 89 ? -8.260 4.504 17.435 1.00 93.50 89 VAL A CA 1
ATOM 707 C C . VAL A 1 89 ? -7.485 5.727 16.931 1.00 93.50 89 VAL A C 1
ATOM 709 O O . VAL A 1 89 ? -6.755 5.612 15.947 1.00 93.50 89 VAL A O 1
ATOM 712 N N . ASP A 1 90 ? -7.571 6.867 17.622 1.00 93.31 90 ASP A N 1
ATOM 713 C CA . ASP A 1 90 ? -6.893 8.101 17.215 1.00 93.31 90 ASP A CA 1
ATOM 714 C C . ASP A 1 90 ? -5.377 7.957 17.388 1.00 93.31 90 ASP A C 1
ATOM 716 O O . ASP A 1 90 ? -4.597 8.298 16.492 1.00 93.31 90 ASP A O 1
ATOM 720 N N . SER A 1 91 ? -4.950 7.361 18.502 1.00 92.06 91 SER A N 1
ATOM 721 C CA . SER A 1 91 ? -3.558 6.990 18.738 1.00 92.06 91 SER A CA 1
ATOM 722 C C . SER A 1 91 ? -3.057 5.992 17.693 1.00 92.06 91 SER A C 1
ATOM 724 O O . SER A 1 91 ? -1.999 6.225 17.111 1.00 92.06 91 SER A O 1
ATOM 726 N N . CYS A 1 92 ? -3.818 4.938 17.383 1.00 92.12 92 CYS A N 1
ATOM 727 C CA . CYS A 1 92 ? -3.487 3.958 16.338 1.00 92.12 92 CYS A CA 1
ATOM 728 C C . CYS A 1 92 ? -3.279 4.630 14.968 1.00 92.12 92 CYS A C 1
ATOM 730 O O . CYS A 1 92 ? -2.260 4.424 14.303 1.00 92.12 92 CYS A O 1
ATOM 732 N N . GLN A 1 93 ? -4.198 5.520 14.588 1.00 92.69 93 GLN A N 1
ATOM 733 C CA . GLN A 1 93 ? -4.104 6.295 13.356 1.00 92.69 93 GLN A CA 1
ATOM 734 C C . GLN A 1 93 ? -2.877 7.215 13.361 1.00 92.69 93 GLN A C 1
ATOM 736 O O . GLN A 1 93 ? -2.179 7.337 12.349 1.00 92.69 93 GLN A O 1
ATOM 741 N N . SER A 1 94 ? -2.596 7.873 14.487 1.00 90.44 94 SER A N 1
ATOM 742 C CA . SER A 1 94 ? -1.437 8.756 14.624 1.00 90.44 94 SER A CA 1
ATOM 743 C C . SER A 1 94 ? -0.123 7.985 14.481 1.00 90.44 94 SER A C 1
ATOM 745 O O . SER A 1 94 ? 0.760 8.440 13.756 1.00 90.44 94 SER A O 1
ATOM 747 N N . LEU A 1 95 ? -0.041 6.789 15.070 1.00 89.25 95 LEU A N 1
ATOM 748 C CA . LEU A 1 95 ? 1.093 5.880 14.957 1.00 89.25 95 LEU A CA 1
ATOM 749 C C . LEU A 1 95 ? 1.304 5.485 13.492 1.00 89.25 95 LEU A C 1
ATOM 751 O O . LEU A 1 95 ? 2.399 5.660 12.974 1.00 89.25 95 LEU A O 1
ATOM 755 N N . CYS A 1 96 ? 0.257 5.069 12.776 1.00 89.94 96 CYS A N 1
ATOM 756 C CA . CYS A 1 96 ? 0.400 4.723 11.360 1.00 89.94 96 CYS A CA 1
ATOM 757 C C . CYS A 1 96 ? 0.755 5.928 10.467 1.00 89.94 96 CYS A C 1
ATOM 759 O O . CYS A 1 96 ? 1.416 5.779 9.440 1.00 89.94 96 CYS A O 1
ATOM 761 N N . THR A 1 97 ? 0.306 7.138 10.819 1.00 87.94 97 THR A N 1
ATOM 762 C CA . THR A 1 97 ? 0.527 8.353 10.010 1.00 87.94 97 THR A CA 1
ATOM 763 C C . THR A 1 97 ? 1.914 8.954 10.221 1.00 87.94 97 THR A C 1
ATOM 765 O O . THR A 1 97 ? 2.485 9.538 9.299 1.00 87.94 97 THR A O 1
ATOM 768 N N . GLN A 1 98 ? 2.450 8.851 11.434 1.00 81.69 98 GLN A N 1
ATOM 769 C CA . GLN A 1 98 ? 3.781 9.345 11.757 1.00 81.69 98 GLN A CA 1
ATOM 770 C C . GLN A 1 98 ? 4.851 8.427 11.157 1.00 81.69 98 GLN A C 1
ATOM 772 O O . GLN A 1 98 ? 4.653 7.224 10.999 1.00 81.69 98 GLN A O 1
ATOM 777 N N . ARG A 1 99 ? 6.021 8.992 10.833 1.00 64.75 99 ARG A N 1
ATOM 778 C CA . ARG A 1 99 ? 7.196 8.186 10.482 1.00 64.75 99 ARG A CA 1
ATOM 779 C C . ARG A 1 99 ? 7.672 7.451 11.733 1.00 64.75 99 ARG A C 1
ATOM 781 O O . ARG A 1 99 ? 8.478 7.984 12.490 1.00 64.75 99 ARG A O 1
ATOM 788 N N . LEU A 1 100 ? 7.178 6.238 11.954 1.00 60.06 100 LEU A N 1
ATOM 789 C CA . LEU A 1 100 ? 7.648 5.353 13.018 1.00 60.06 100 LEU A CA 1
ATOM 790 C C . LEU A 1 100 ? 8.986 4.688 12.641 1.00 60.06 100 LEU A C 1
ATOM 792 O O . LEU A 1 100 ? 9.122 3.471 12.721 1.00 60.06 100 LEU A O 1
ATOM 796 N N . SER A 1 101 ? 10.007 5.476 12.286 1.00 51.53 101 SER A N 1
ATOM 797 C CA . SER A 1 101 ? 11.405 5.011 12.285 1.00 51.53 101 SER A CA 1
ATOM 798 C C . SER A 1 101 ? 11.924 5.022 13.726 1.00 51.53 101 SER A C 1
ATOM 800 O O . SER A 1 101 ? 12.753 5.851 14.093 1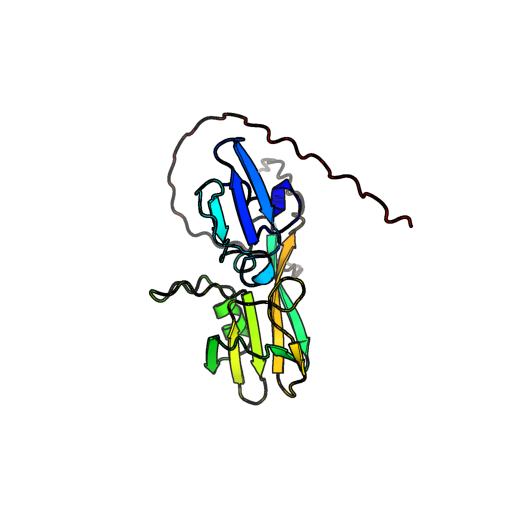.00 51.53 101 SER A O 1
ATOM 802 N N . LEU A 1 102 ? 11.362 4.169 14.587 1.00 52.59 102 LEU A N 1
ATOM 803 C CA . LEU A 1 102 ? 11.770 4.067 15.996 1.00 52.59 102 LEU A CA 1
ATOM 804 C C . LEU A 1 102 ? 12.748 2.916 16.264 1.00 52.59 102 LEU A C 1
ATOM 806 O O . LEU A 1 102 ? 13.350 2.883 17.333 1.00 52.59 102 LEU A O 1
ATOM 810 N N . THR A 1 103 ? 12.956 1.997 15.319 1.00 46.28 103 THR A N 1
ATOM 811 C CA . THR A 1 103 ? 13.924 0.897 15.447 1.00 46.28 103 THR A CA 1
ATOM 812 C C . THR A 1 103 ? 14.521 0.518 14.090 1.00 46.28 103 THR A C 1
ATOM 814 O O . THR A 1 103 ? 14.031 0.947 13.053 1.00 46.28 103 THR A O 1
ATOM 817 N N . VAL A 1 104 ? 15.586 -0.291 14.121 1.00 50.34 104 VAL A N 1
ATOM 818 C CA . VAL A 1 104 ? 16.465 -0.720 13.008 1.00 50.34 104 VAL A CA 1
ATOM 819 C C . VAL A 1 104 ? 15.733 -1.399 11.825 1.00 50.34 104 VAL A C 1
ATOM 821 O O . VAL A 1 104 ? 16.342 -1.609 10.783 1.00 50.34 104 VAL A O 1
ATOM 824 N N . ASN A 1 105 ? 14.428 -1.677 11.947 1.00 56.84 105 ASN A N 1
ATOM 825 C CA . ASN A 1 105 ? 13.589 -2.196 10.866 1.00 56.84 105 ASN A CA 1
ATOM 826 C C . ASN A 1 105 ? 12.603 -1.111 10.408 1.00 56.84 105 ASN A C 1
ATOM 828 O O . ASN A 1 105 ? 11.692 -0.745 11.162 1.00 56.84 105 ASN A O 1
ATOM 832 N N . ASP A 1 106 ? 12.794 -0.621 9.181 1.00 65.19 106 ASP A N 1
ATOM 833 C CA . ASP A 1 106 ? 11.966 0.383 8.505 1.00 65.19 106 ASP A CA 1
ATOM 834 C C . ASP A 1 106 ? 10.519 -0.105 8.331 1.00 65.19 106 ASP A C 1
ATOM 836 O O . ASP A 1 106 ? 10.141 -0.670 7.309 1.00 65.19 106 ASP A O 1
ATOM 840 N N . PHE A 1 107 ? 9.688 0.097 9.354 1.00 79.19 107 PHE A N 1
ATOM 841 C CA . PHE A 1 107 ? 8.271 -0.248 9.297 1.00 79.19 107 PHE A CA 1
ATOM 842 C C . PHE A 1 107 ? 7.470 0.883 8.647 1.00 79.19 107 PHE A C 1
ATOM 844 O O . PHE A 1 107 ? 7.191 1.918 9.262 1.00 79.19 107 PHE A O 1
ATOM 851 N N . ASN A 1 108 ? 7.079 0.664 7.397 1.00 86.19 108 ASN A N 1
ATOM 852 C CA . ASN A 1 108 ? 6.341 1.610 6.574 1.00 86.19 108 ASN A CA 1
ATOM 853 C C . ASN A 1 108 ? 4.837 1.334 6.653 1.00 86.19 108 ASN A C 1
ATOM 855 O O . ASN A 1 108 ? 4.272 0.762 5.733 1.00 86.19 108 ASN A O 1
ATOM 859 N N . CYS A 1 109 ? 4.175 1.762 7.734 1.00 89.56 109 CYS A N 1
ATOM 860 C CA . CYS A 1 109 ? 2.741 1.504 7.915 1.00 89.56 109 CYS A CA 1
ATOM 861 C C . CYS A 1 109 ? 1.917 1.970 6.700 1.00 89.56 109 CYS A C 1
ATOM 863 O O . CYS A 1 109 ? 1.885 3.171 6.401 1.00 89.56 109 CYS A O 1
ATOM 865 N N . LYS A 1 110 ? 1.234 1.043 6.023 1.00 91.25 110 LYS A N 1
ATOM 866 C CA . LYS A 1 110 ? 0.336 1.324 4.889 1.00 91.25 110 LYS A CA 1
ATOM 867 C C . LYS A 1 110 ? -1.136 1.179 5.289 1.00 91.25 110 LYS A C 1
ATOM 869 O O . LYS A 1 110 ? -1.990 1.889 4.754 1.00 91.25 110 LYS A O 1
ATOM 874 N N . SER A 1 111 ? -1.446 0.332 6.269 1.00 93.19 111 SER A N 1
ATOM 875 C CA . SER A 1 111 ? -2.803 0.169 6.797 1.00 93.19 111 SER A CA 1
ATOM 876 C C . SER A 1 111 ? -2.808 -0.199 8.283 1.00 93.19 111 SER A C 1
ATOM 878 O O . SER A 1 111 ? -1.778 -0.535 8.866 1.00 93.19 111 SER A O 1
ATOM 880 N N . PHE A 1 112 ? -3.967 -0.087 8.927 1.00 94.12 112 PHE A N 1
ATOM 881 C CA . PHE A 1 112 ? -4.158 -0.580 10.285 1.00 94.12 112 PHE A CA 1
ATOM 882 C C . PHE A 1 112 ? -5.543 -1.195 10.473 1.00 94.12 112 PHE A C 1
ATOM 884 O O . PHE A 1 112 ? -6.508 -0.814 9.814 1.00 94.12 112 PHE A O 1
ATOM 891 N N . MET A 1 113 ? -5.663 -2.126 11.410 1.00 94.81 113 MET A N 1
ATOM 892 C CA . MET A 1 113 ? -6.923 -2.720 11.834 1.00 94.81 113 MET A CA 1
ATOM 893 C C . MET A 1 113 ? -7.188 -2.344 13.280 1.00 94.81 113 MET A C 1
ATOM 895 O O . MET A 1 113 ? -6.283 -2.355 14.113 1.00 94.81 113 MET A O 1
ATOM 899 N N . TYR A 1 114 ? -8.440 -2.032 13.590 1.00 95.88 114 TYR A N 1
ATOM 900 C CA . TYR A 1 114 ? -8.836 -1.685 14.945 1.00 95.88 114 TYR A CA 1
ATOM 901 C C . TYR A 1 114 ? -10.026 -2.512 15.404 1.00 95.88 114 TYR A C 1
ATOM 903 O O . TYR A 1 114 ? -11.035 -2.586 14.703 1.00 95.88 114 TYR A O 1
ATOM 911 N N . ASN A 1 115 ? -9.921 -3.079 16.603 1.00 94.75 115 ASN A N 1
ATOM 912 C CA . ASN A 1 115 ? -11.037 -3.701 17.296 1.00 94.75 115 ASN A CA 1
ATOM 913 C C . ASN A 1 115 ? -11.478 -2.834 18.477 1.00 94.75 115 ASN A C 1
ATOM 915 O O . ASN A 1 115 ? -10.737 -2.644 19.444 1.00 94.75 115 ASN A O 1
ATOM 919 N N . ASN A 1 116 ? -12.713 -2.334 18.408 1.00 90.94 116 ASN A N 1
ATOM 920 C CA . ASN A 1 116 ? -13.270 -1.440 19.423 1.00 90.94 116 ASN A CA 1
ATOM 921 C C . ASN A 1 116 ? -13.609 -2.165 20.741 1.00 90.94 116 ASN A C 1
ATOM 923 O O . ASN A 1 116 ? -13.580 -1.562 21.810 1.00 90.94 116 ASN A O 1
ATOM 927 N N . GLN A 1 117 ? -13.908 -3.467 20.688 1.00 91.06 117 GLN A N 1
ATOM 928 C CA . GLN A 1 117 ? -14.249 -4.254 21.877 1.00 91.06 117 GLN A CA 1
ATOM 929 C C . GLN A 1 117 ? -13.007 -4.548 22.724 1.00 91.06 117 GLN A C 1
ATOM 931 O O . GLN A 1 117 ? -13.033 -4.385 23.942 1.00 91.06 117 GLN A O 1
ATOM 936 N N . THR A 1 118 ? -11.906 -4.941 22.082 1.00 91.44 118 THR A N 1
ATOM 937 C CA . THR A 1 118 ? -10.656 -5.314 22.766 1.00 91.44 118 THR A CA 1
ATOM 938 C C . THR A 1 118 ? -9.657 -4.160 22.886 1.00 91.44 118 THR A C 1
ATOM 940 O O . THR A 1 118 ? -8.636 -4.301 23.561 1.00 91.44 118 THR A O 1
ATOM 943 N N . ARG A 1 119 ? -9.940 -3.013 22.246 1.00 91.69 119 ARG A N 1
ATOM 944 C CA . ARG A 1 119 ? -9.019 -1.871 22.079 1.00 91.69 119 ARG A CA 1
ATOM 945 C C . ARG A 1 119 ? -7.675 -2.297 21.489 1.00 91.69 119 ARG A C 1
ATOM 947 O O . ARG A 1 119 ? -6.615 -1.841 21.917 1.00 91.69 119 ARG A O 1
ATOM 954 N N . THR A 1 120 ? -7.726 -3.220 20.536 1.00 92.50 120 THR A N 1
ATOM 955 C CA . THR A 1 120 ? -6.540 -3.757 19.868 1.00 92.50 120 THR A CA 1
ATOM 956 C C . THR A 1 120 ? -6.354 -3.044 18.537 1.00 92.50 120 THR A C 1
ATOM 958 O O . THR A 1 120 ? -7.235 -3.085 17.681 1.00 92.50 120 THR A O 1
ATOM 961 N N . CYS A 1 121 ? -5.206 -2.395 18.377 1.00 93.31 121 CYS A N 1
ATOM 962 C CA . CYS A 1 121 ? -4.716 -1.816 17.134 1.00 93.31 121 CYS A CA 1
ATOM 963 C C . CYS A 1 121 ? -3.687 -2.770 16.532 1.00 93.31 121 CYS A C 1
ATOM 965 O O . CYS A 1 121 ? -2.792 -3.240 17.232 1.00 93.31 121 CYS A O 1
ATOM 967 N N . ILE A 1 122 ? -3.803 -3.047 15.242 1.00 92.44 122 ILE A N 1
ATOM 968 C CA . ILE A 1 122 ? -2.828 -3.824 14.488 1.00 92.44 122 ILE A CA 1
ATOM 969 C C . ILE A 1 122 ? -2.348 -2.942 13.346 1.00 92.44 122 ILE A C 1
ATOM 971 O O . ILE A 1 122 ? -3.150 -2.557 12.503 1.00 92.44 122 ILE A O 1
ATOM 975 N N . LEU A 1 123 ? -1.070 -2.586 13.331 1.00 91.88 123 LEU A N 1
ATOM 976 C CA . LEU A 1 123 ? -0.454 -1.861 12.224 1.00 91.88 123 LEU A CA 1
ATOM 977 C C . LEU A 1 123 ? 0.101 -2.871 11.221 1.00 91.88 123 LEU A C 1
ATOM 979 O O . LEU A 1 123 ? 0.696 -3.868 11.635 1.00 91.88 123 LEU A O 1
ATOM 983 N N . SER A 1 124 ? -0.048 -2.568 9.934 1.00 91.25 124 SER A N 1
ATOM 984 C CA . SER A 1 124 ? 0.476 -3.372 8.834 1.00 91.25 124 SER A CA 1
ATOM 985 C C . SER A 1 124 ? 1.257 -2.504 7.844 1.00 91.25 124 SER A C 1
ATOM 987 O O . SER A 1 124 ? 0.880 -1.357 7.564 1.00 91.25 124 SER A O 1
ATOM 989 N N . ASP A 1 125 ? 2.357 -3.036 7.318 1.00 88.75 125 ASP A N 1
ATOM 990 C CA . ASP A 1 125 ? 3.091 -2.448 6.193 1.00 88.75 125 ASP A CA 1
ATOM 991 C C . ASP A 1 125 ? 2.494 -2.816 4.826 1.00 88.75 125 ASP A C 1
ATOM 993 O O . ASP A 1 125 ? 3.073 -2.492 3.789 1.00 88.75 125 ASP A O 1
ATOM 997 N N . GLU A 1 126 ? 1.290 -3.390 4.819 1.00 89.31 126 GLU A N 1
ATOM 998 C CA . GLU A 1 126 ? 0.619 -3.854 3.615 1.00 89.31 126 GLU A CA 1
ATOM 999 C C . GLU A 1 126 ? -0.790 -3.306 3.398 1.00 89.31 126 GLU A C 1
ATOM 1001 O O . GLU A 1 126 ? -1.392 -2.652 4.259 1.00 89.31 126 GLU A O 1
ATOM 1006 N N . ARG A 1 127 ? -1.301 -3.500 2.175 1.00 89.94 127 ARG A N 1
ATOM 1007 C CA . ARG A 1 127 ? -2.614 -3.010 1.721 1.00 89.94 127 ARG A CA 1
ATOM 1008 C C . ARG A 1 127 ? -3.486 -4.126 1.184 1.00 89.94 127 ARG A C 1
ATOM 1010 O O . ARG A 1 127 ? -3.011 -5.186 0.790 1.00 89.94 127 ARG A O 1
ATOM 1017 N N . SER A 1 128 ? -4.781 -3.844 1.104 1.00 91.88 128 SER A N 1
ATOM 1018 C CA . SER A 1 128 ? -5.712 -4.739 0.438 1.00 91.88 128 SER A CA 1
ATOM 1019 C C . SER A 1 128 ? -5.515 -4.756 -1.087 1.00 91.88 128 SER A C 1
ATOM 1021 O O . SER A 1 128 ? -5.170 -3.744 -1.709 1.00 91.88 128 SER A O 1
ATOM 1023 N N . LYS A 1 129 ? -5.771 -5.907 -1.717 1.00 89.38 129 LYS A N 1
ATOM 1024 C CA . LYS A 1 129 ? -5.860 -6.023 -3.184 1.00 89.38 129 LYS A CA 1
ATOM 1025 C C . LYS A 1 129 ? -6.875 -5.016 -3.758 1.00 89.38 129 LYS A C 1
ATOM 1027 O O . LYS A 1 129 ? -7.935 -4.820 -3.158 1.00 89.38 129 LYS A O 1
ATOM 1032 N N . PRO A 1 130 ? -6.617 -4.409 -4.935 1.00 83.19 130 PRO A N 1
ATOM 1033 C CA . PRO A 1 130 ? -5.575 -4.755 -5.913 1.00 83.19 130 PRO A CA 1
ATOM 1034 C C . PRO A 1 130 ? -4.250 -4.001 -5.744 1.00 83.19 130 PRO A C 1
ATOM 1036 O O . PRO A 1 130 ? -3.338 -4.232 -6.520 1.00 83.19 130 PRO A O 1
ATOM 1039 N N . LEU A 1 131 ? -4.168 -3.061 -4.801 1.00 82.25 131 LEU A N 1
ATOM 1040 C CA . LEU A 1 131 ? -2.992 -2.204 -4.639 1.00 82.25 131 LEU A CA 1
ATOM 1041 C C . LEU A 1 131 ? -1.944 -2.809 -3.706 1.00 82.25 131 LEU A C 1
ATOM 1043 O O . LEU A 1 131 ? -0.824 -2.332 -3.671 1.00 82.25 131 LEU A O 1
ATOM 1047 N N . GLY A 1 132 ? -2.302 -3.789 -2.889 1.00 83.88 132 GLY A N 1
ATOM 1048 C CA . GLY A 1 132 ? -1.326 -4.579 -2.151 1.00 83.88 132 GLY A CA 1
ATOM 1049 C C . GLY A 1 132 ? -1.664 -6.055 -2.220 1.00 83.88 132 GLY A C 1
ATOM 1050 O O . GLY A 1 132 ? -2.574 -6.482 -2.939 1.00 83.88 132 GLY A O 1
ATOM 1051 N N . ARG A 1 133 ? -0.955 -6.826 -1.406 1.00 85.06 133 ARG A N 1
ATOM 1052 C CA . ARG A 1 133 ? -0.998 -8.295 -1.409 1.00 85.06 133 ARG A CA 1
ATOM 1053 C C . ARG A 1 133 ? -2.081 -8.848 -0.489 1.00 85.06 133 ARG A C 1
ATOM 1055 O O . ARG A 1 133 ? -2.573 -9.966 -0.683 1.00 85.06 133 ARG A O 1
ATOM 1062 N N . GLY A 1 134 ? -2.513 -8.026 0.458 1.00 87.69 134 GLY A N 1
ATOM 1063 C CA . GLY A 1 134 ? -3.440 -8.356 1.516 1.00 87.69 134 GLY A CA 1
ATOM 1064 C C . GLY A 1 134 ? -4.824 -8.776 1.025 1.00 87.69 134 GLY A C 1
ATOM 1065 O O . GLY A 1 134 ? -5.519 -8.050 0.305 1.00 87.69 134 GLY A O 1
ATOM 1066 N N . THR A 1 135 ? -5.276 -9.948 1.473 1.00 91.44 135 THR A N 1
ATOM 1067 C CA . THR A 1 135 ? -6.667 -10.384 1.294 1.00 91.44 135 THR A CA 1
ATOM 1068 C C . THR A 1 135 ? -7.481 -9.990 2.520 1.00 91.44 135 THR A C 1
ATOM 1070 O O . THR A 1 135 ? -7.105 -10.289 3.653 1.00 91.44 135 THR A O 1
ATOM 1073 N N . LEU A 1 136 ? -8.604 -9.302 2.293 1.00 92.81 136 LEU A N 1
ATOM 1074 C CA . LEU A 1 136 ? -9.516 -8.913 3.363 1.00 92.81 136 LEU A CA 1
ATOM 1075 C C . LEU A 1 136 ? -10.473 -10.057 3.694 1.00 92.81 136 LEU A C 1
ATOM 1077 O O . LEU A 1 136 ? -11.364 -10.378 2.903 1.00 92.81 136 LEU A O 1
ATOM 1081 N N . ILE A 1 137 ? -10.335 -10.609 4.894 1.00 93.31 137 ILE A N 1
ATOM 1082 C CA . ILE A 1 137 ? -11.244 -11.609 5.454 1.00 93.31 137 ILE A CA 1
ATOM 1083 C C . ILE A 1 137 ? -12.310 -10.935 6.313 1.00 93.31 137 ILE A C 1
ATOM 1085 O O . ILE A 1 137 ? -12.078 -9.888 6.920 1.00 93.31 137 ILE A O 1
ATOM 1089 N N . LYS A 1 138 ? -13.505 -11.532 6.363 1.00 94.19 138 LYS A N 1
ATOM 1090 C CA . LYS A 1 138 ? -14.559 -11.069 7.267 1.00 94.19 138 LYS A CA 1
ATOM 1091 C C . LYS A 1 138 ? -14.175 -11.446 8.694 1.00 94.19 138 LYS A C 1
ATOM 1093 O O . LYS A 1 138 ? -13.913 -12.612 8.981 1.00 94.19 138 LYS A O 1
ATOM 1098 N N . THR A 1 139 ? -14.143 -10.475 9.592 1.00 90.38 139 THR A N 1
ATOM 1099 C CA . THR A 1 139 ? -13.871 -10.714 11.008 1.00 90.38 139 THR A CA 1
ATOM 1100 C C . THR A 1 139 ? -14.671 -9.736 11.840 1.00 90.38 139 THR A C 1
ATOM 1102 O O . THR A 1 139 ? -14.551 -8.519 11.697 1.00 90.38 139 THR A O 1
ATOM 1105 N N . ASP A 1 140 ? -15.512 -10.291 12.703 1.00 88.94 140 ASP A N 1
ATOM 1106 C CA . ASP A 1 140 ? -16.427 -9.505 13.510 1.00 88.94 140 ASP A CA 1
ATOM 1107 C C . ASP A 1 140 ? -15.659 -8.675 14.550 1.00 88.94 140 ASP A C 1
ATOM 1109 O O . ASP A 1 140 ? -14.703 -9.133 15.176 1.00 88.94 140 ASP A O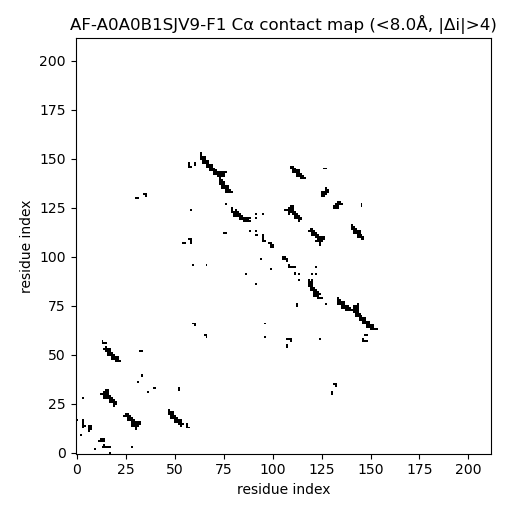 1
ATOM 1113 N N . GLY A 1 141 ? -16.074 -7.418 14.715 1.00 89.25 141 GLY A N 1
ATOM 1114 C CA . GLY A 1 141 ? -15.475 -6.480 15.666 1.00 89.25 141 GLY A CA 1
ATOM 1115 C C . GLY A 1 141 ? -14.220 -5.754 15.175 1.00 89.25 141 GLY A C 1
ATOM 1116 O O . GLY A 1 141 ? -13.822 -4.787 15.823 1.00 89.25 141 GLY A O 1
ATOM 1117 N N . PHE A 1 142 ? -13.637 -6.152 14.038 1.00 94.12 142 PHE A N 1
ATOM 1118 C CA . PHE A 1 142 ? -12.520 -5.442 13.412 1.00 94.12 142 PHE A CA 1
ATOM 1119 C C . PHE A 1 142 ? -12.983 -4.502 12.298 1.00 94.12 142 PHE A C 1
ATOM 1121 O O . PHE A 1 142 ? -13.847 -4.838 11.487 1.00 94.12 142 PHE A O 1
ATOM 1128 N N . THR A 1 143 ? -12.351 -3.334 12.239 1.00 95.88 143 THR A N 1
ATOM 1129 C CA . THR A 1 143 ? -12.461 -2.391 11.125 1.00 95.88 143 THR A CA 1
ATOM 1130 C C . THR A 1 143 ? -11.083 -2.201 10.509 1.00 95.88 143 THR A C 1
ATOM 1132 O O . THR A 1 143 ? -10.124 -1.883 11.215 1.00 95.88 143 THR A O 1
ATOM 1135 N N . TYR A 1 144 ? -10.997 -2.388 9.196 1.00 95.56 144 TYR A N 1
ATOM 1136 C CA . TYR A 1 144 ? -9.795 -2.172 8.400 1.00 95.56 144 TYR A CA 1
ATOM 1137 C C . TYR A 1 144 ? -9.709 -0.712 7.952 1.00 95.56 144 TYR A C 1
ATOM 1139 O O . TYR A 1 144 ? -10.688 -0.181 7.434 1.00 95.56 144 TYR A O 1
ATOM 1147 N N . TYR A 1 145 ? -8.551 -0.079 8.120 1.00 95.50 145 TYR A N 1
ATOM 1148 C CA . TYR A 1 145 ? -8.275 1.298 7.725 1.00 95.50 145 TYR A CA 1
ATOM 1149 C C . TYR A 1 145 ? -7.071 1.344 6.791 1.00 95.50 145 TYR A C 1
ATOM 1151 O O . TYR A 1 145 ? -5.942 1.072 7.195 1.00 95.50 145 TYR A O 1
ATOM 1159 N N . GLU A 1 146 ? -7.291 1.754 5.547 1.00 93.56 146 GLU A N 1
ATOM 1160 C CA . GLU A 1 146 ? -6.225 1.870 4.553 1.00 93.56 146 GLU A CA 1
ATOM 1161 C C . GLU A 1 146 ? -5.828 3.324 4.334 1.00 93.56 146 GLU A C 1
ATOM 1163 O O . GLU A 1 146 ? -6.688 4.187 4.128 1.00 93.56 146 GLU A O 1
ATOM 1168 N N . LYS A 1 147 ? -4.522 3.596 4.341 1.00 91.94 147 LYS A N 1
ATOM 1169 C CA . LYS A 1 147 ? -3.985 4.924 4.064 1.00 91.94 147 LYS A CA 1
ATOM 1170 C C . LYS A 1 147 ? -4.150 5.265 2.583 1.00 91.94 147 LYS A C 1
ATOM 1172 O O . LYS A 1 147 ? -3.786 4.485 1.708 1.00 91.94 147 LYS A O 1
ATOM 1177 N N . LYS A 1 148 ? -4.661 6.461 2.291 1.00 89.25 148 LYS A N 1
ATOM 1178 C CA . LYS A 1 148 ? -4.807 7.002 0.935 1.00 89.25 148 LYS A CA 1
ATOM 1179 C C . LYS A 1 148 ? -4.337 8.447 0.860 1.00 89.25 148 LYS A C 1
ATOM 1181 O O . LYS A 1 148 ? -4.577 9.245 1.768 1.00 89.25 148 LYS A O 1
ATOM 1186 N N . CYS A 1 149 ? -3.713 8.789 -0.261 1.00 86.38 149 CYS A N 1
ATOM 1187 C CA . CYS A 1 149 ? -3.278 10.145 -0.564 1.00 86.38 149 CYS A CA 1
ATOM 1188 C C . CYS A 1 149 ? -4.285 10.819 -1.496 1.00 86.38 149 CYS A C 1
ATOM 1190 O O . CYS A 1 149 ? -4.508 10.373 -2.619 1.00 86.38 149 CYS A O 1
ATOM 1192 N N . PHE A 1 150 ? -4.882 11.919 -1.043 1.00 85.25 150 PHE A N 1
ATOM 1193 C CA . PHE A 1 150 ? -5.825 12.699 -1.841 1.00 85.25 150 PHE A CA 1
ATOM 1194 C C . PHE A 1 150 ? -5.245 14.060 -2.180 1.00 85.25 150 PHE A C 1
ATOM 1196 O O . PHE A 1 150 ? -4.638 14.716 -1.333 1.00 85.25 150 PHE A O 1
ATOM 1203 N N . ALA A 1 151 ? -5.453 14.512 -3.416 1.00 81.56 151 ALA A N 1
ATOM 1204 C CA . ALA A 1 151 ? -5.007 15.831 -3.834 1.00 81.56 151 ALA A CA 1
ATOM 1205 C C . ALA A 1 151 ? -5.740 16.890 -3.011 1.00 81.56 151 ALA A C 1
ATOM 1207 O O . ALA A 1 151 ? -6.959 17.048 -3.126 1.00 81.56 151 ALA A O 1
ATOM 1208 N N . CYS A 1 152 ? -5.004 17.660 -2.208 1.00 71.31 152 CYS A N 1
ATOM 1209 C CA . CYS A 1 152 ? -5.571 18.874 -1.657 1.00 71.31 152 CYS A CA 1
ATOM 1210 C C . CYS A 1 152 ? -5.642 19.876 -2.806 1.00 71.31 152 CYS A C 1
ATOM 1212 O O . CYS A 1 152 ? -4.635 20.473 -3.193 1.00 71.31 152 CYS A O 1
ATOM 1214 N N . LYS A 1 153 ? -6.838 20.054 -3.381 1.00 60.38 153 LYS A N 1
ATOM 1215 C CA . LYS A 1 153 ? -7.110 21.213 -4.233 1.00 60.38 153 LYS A CA 1
ATOM 1216 C C . LYS A 1 153 ? -6.913 22.440 -3.351 1.00 60.38 153 LYS A C 1
ATOM 1218 O O . LYS A 1 153 ? -7.819 22.830 -2.619 1.00 60.38 153 LYS A O 1
ATOM 1223 N N . GLN A 1 154 ? -5.712 23.015 -3.366 1.00 56.97 154 GLN A N 1
ATOM 1224 C CA . GLN A 1 154 ? -5.474 24.290 -2.711 1.00 56.97 154 GLN A CA 1
ATOM 1225 C C . GLN A 1 154 ? -6.553 25.262 -3.208 1.00 56.97 154 GLN A C 1
ATOM 1227 O O . GLN A 1 154 ? -6.723 25.390 -4.426 1.00 56.97 154 GLN A O 1
ATOM 1232 N N . PRO A 1 155 ? -7.266 25.998 -2.339 1.00 45.91 155 PRO A N 1
ATOM 1233 C CA . PRO A 1 155 ? -7.779 27.271 -2.793 1.00 45.91 155 PRO A CA 1
ATOM 1234 C C . PRO A 1 155 ? -6.546 28.090 -3.172 1.00 45.91 155 PRO A C 1
ATOM 1236 O O . PRO A 1 155 ? -5.675 28.330 -2.336 1.00 45.91 155 PRO A O 1
ATOM 1239 N N . LEU A 1 156 ? -6.451 28.458 -4.450 1.00 42.94 156 LEU A N 1
ATOM 1240 C CA . LEU A 1 156 ? -5.503 29.436 -4.969 1.00 42.94 156 LEU A CA 1
ATOM 1241 C C . LEU A 1 156 ? -5.548 30.686 -4.080 1.00 42.94 156 LEU A C 1
ATOM 1243 O O . LEU A 1 156 ? -6.329 31.607 -4.313 1.00 42.94 156 LEU A O 1
ATOM 1247 N N . LEU A 1 157 ? -4.692 30.752 -3.064 1.00 41.78 157 LEU A N 1
ATOM 1248 C CA . LEU A 1 157 ? -4.365 31.996 -2.391 1.00 41.78 157 LEU A CA 1
ATOM 1249 C C . LEU A 1 157 ? -3.449 32.760 -3.346 1.00 41.78 157 LEU A C 1
ATOM 1251 O O . LEU A 1 157 ? -2.236 32.820 -3.173 1.00 41.78 157 LEU A O 1
ATOM 1255 N N . ARG A 1 158 ? -4.054 33.377 -4.371 1.00 36.19 158 ARG A N 1
ATOM 1256 C CA . ARG A 1 158 ? -3.515 34.607 -4.952 1.00 36.19 158 ARG A CA 1
ATOM 1257 C C . ARG A 1 158 ? -3.542 35.650 -3.838 1.00 36.19 158 ARG A C 1
ATOM 1259 O O . ARG A 1 158 ? -4.468 36.449 -3.736 1.00 36.19 158 ARG A O 1
ATOM 1266 N N . THR A 1 159 ? -2.538 35.636 -2.972 1.00 39.62 159 THR A N 1
ATOM 1267 C CA . THR A 1 159 ? -2.236 36.774 -2.115 1.00 39.62 159 THR A CA 1
ATOM 1268 C C . THR A 1 159 ? -1.688 37.875 -3.016 1.00 39.62 159 THR A C 1
ATOM 1270 O O . THR A 1 159 ? -0.486 38.076 -3.151 1.00 39.62 159 THR A O 1
ATOM 1273 N N . THR A 1 160 ? -2.576 38.633 -3.662 1.00 37.66 160 THR A N 1
ATOM 1274 C CA . THR A 1 160 ? -2.212 39.998 -4.033 1.00 37.66 160 THR A CA 1
ATOM 1275 C C . THR A 1 160 ? -1.929 40.721 -2.723 1.00 37.66 160 THR A C 1
ATOM 1277 O O . THR A 1 160 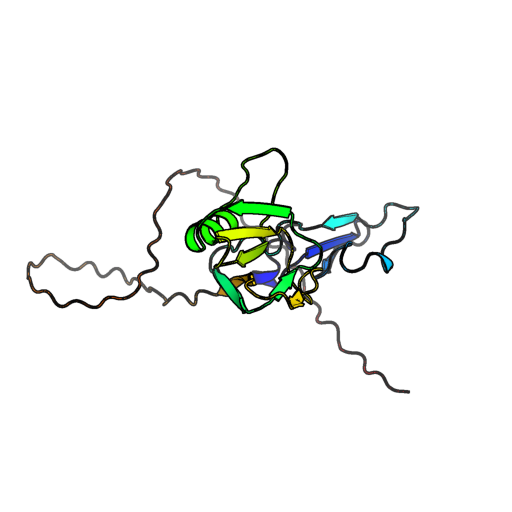? -2.857 41.056 -1.986 1.00 37.66 160 THR A O 1
ATOM 1280 N N . PHE A 1 161 ? -0.650 40.909 -2.399 1.00 34.53 161 PHE A N 1
ATOM 1281 C CA . PHE A 1 161 ? -0.200 41.798 -1.335 1.00 34.53 161 PHE A CA 1
ATOM 1282 C C . PHE A 1 161 ? -0.682 43.220 -1.660 1.00 34.53 161 PHE A C 1
ATOM 1284 O O . PHE A 1 161 ? 0.031 44.022 -2.258 1.00 34.53 161 PHE A O 1
ATOM 1291 N N . ARG A 1 162 ? -1.915 43.563 -1.279 1.00 34.81 162 ARG A N 1
ATOM 1292 C CA . ARG A 1 162 ? -2.300 44.961 -1.103 1.00 34.81 162 ARG A CA 1
ATOM 1293 C C . ARG A 1 162 ? -1.814 45.370 0.278 1.00 34.81 162 ARG A C 1
ATOM 1295 O O . ARG A 1 162 ? -2.390 44.973 1.285 1.00 34.81 162 ARG A O 1
ATOM 1302 N N . LYS A 1 163 ? -0.746 46.173 0.327 1.00 33.75 163 LYS A N 1
ATOM 1303 C CA . LYS A 1 163 ? -0.440 46.983 1.512 1.00 33.75 163 LYS A CA 1
ATOM 1304 C C . LYS A 1 163 ? -1.679 47.833 1.805 1.00 33.75 163 LYS A C 1
ATOM 1306 O O . LYS A 1 163 ? -1.989 48.728 1.023 1.00 33.75 163 LYS A O 1
ATOM 1311 N N . GLN A 1 164 ? -2.385 47.569 2.899 1.00 30.52 164 GLN A N 1
ATOM 1312 C CA . GLN A 1 164 ? -3.405 48.482 3.407 1.00 30.52 164 GLN A CA 1
ATOM 1313 C C . GLN A 1 164 ? -2.991 48.999 4.777 1.00 30.52 164 GLN A C 1
ATOM 1315 O O . GLN A 1 164 ? -2.649 48.240 5.682 1.00 30.52 164 GLN A O 1
ATOM 1320 N N . LYS A 1 165 ? -2.955 50.333 4.856 1.00 31.25 165 LYS A N 1
ATOM 1321 C CA . LYS A 1 165 ? -2.666 51.118 6.049 1.00 31.25 165 LYS A CA 1
ATOM 1322 C C . LYS A 1 165 ? -3.669 50.777 7.152 1.00 31.25 165 LYS A C 1
ATOM 1324 O O . LYS A 1 165 ? -4.847 50.549 6.900 1.00 31.25 165 LYS A O 1
ATOM 1329 N N . THR A 1 166 ? -3.141 50.774 8.365 1.00 36.00 166 THR A N 1
ATOM 1330 C CA . THR A 1 166 ? -3.799 50.612 9.661 1.00 36.00 166 THR A CA 1
ATOM 1331 C C . THR A 1 166 ? -5.169 51.288 9.769 1.00 36.00 166 THR A C 1
ATOM 1333 O O . THR A 1 166 ? -5.263 52.503 9.604 1.00 36.00 166 THR A O 1
ATOM 1336 N N . ALA A 1 167 ? -6.192 50.535 10.181 1.00 28.62 167 ALA A N 1
ATOM 1337 C CA . ALA A 1 167 ? -7.354 51.077 10.880 1.00 28.62 167 ALA A CA 1
ATOM 1338 C C . ALA A 1 167 ? -7.951 50.023 11.828 1.00 28.62 167 ALA A C 1
ATOM 1340 O O . ALA A 1 167 ? -8.136 48.859 11.483 1.00 28.62 167 ALA A O 1
ATOM 1341 N N . ARG A 1 168 ? -8.194 50.472 13.056 1.00 39.09 168 ARG A N 1
ATOM 1342 C CA . ARG A 1 168 ? -8.714 49.770 14.233 1.00 39.09 168 ARG A CA 1
ATOM 1343 C C . ARG A 1 168 ? -10.237 49.622 14.099 1.00 39.09 168 ARG A C 1
ATOM 1345 O O . ARG A 1 168 ? -10.872 50.656 14.003 1.00 39.09 168 ARG A O 1
ATOM 1352 N N . PHE A 1 169 ? -10.821 48.417 14.156 1.00 26.06 169 PHE A N 1
ATOM 1353 C CA . PHE A 1 169 ? -12.221 48.209 14.584 1.00 26.06 169 PHE A CA 1
ATOM 1354 C C . PHE A 1 169 ? -12.503 46.749 14.996 1.00 26.06 169 PHE A C 1
ATOM 1356 O O . PHE A 1 169 ? -12.090 45.799 14.336 1.00 26.06 169 PHE A O 1
ATOM 1363 N N . SER A 1 170 ? -13.199 46.617 16.127 1.00 32.16 170 SER A N 1
ATOM 1364 C CA . SER A 1 170 ? -13.776 45.397 16.710 1.00 32.16 170 SER A CA 1
ATOM 1365 C C . SER A 1 170 ? -15.018 44.947 15.928 1.00 32.16 170 SER A C 1
ATOM 1367 O O . SER A 1 170 ? -15.723 45.810 15.422 1.00 32.16 170 SER A O 1
ATOM 1369 N N . TRP A 1 171 ? -15.270 43.634 15.826 1.00 23.56 171 TRP A N 1
ATOM 1370 C CA . TRP A 1 171 ? -16.496 42.919 16.249 1.00 23.56 171 TRP A CA 1
ATOM 1371 C C . TRP A 1 171 ? -16.420 41.437 15.825 1.00 23.56 171 TRP A C 1
ATOM 1373 O O . TRP A 1 171 ? -16.042 41.098 14.705 1.00 23.56 171 TRP A O 1
ATOM 1383 N N . ARG A 1 172 ? -16.787 40.544 16.755 1.00 37.22 172 ARG A N 1
ATOM 1384 C CA . ARG A 1 172 ? -16.932 39.089 16.566 1.00 37.22 172 ARG A CA 1
ATOM 1385 C C . ARG A 1 172 ? -18.060 38.760 15.579 1.00 37.22 172 ARG A C 1
ATOM 1387 O O . ARG A 1 172 ? -19.141 39.324 15.699 1.00 37.22 172 ARG A O 1
ATOM 1394 N N . LYS A 1 173 ? -17.862 37.728 14.752 1.00 30.34 173 LYS A N 1
ATOM 1395 C CA . LYS A 1 173 ? -18.840 36.654 14.481 1.00 30.34 173 LYS A CA 1
ATOM 1396 C C . LYS A 1 173 ? -18.100 35.426 13.943 1.00 30.34 173 LYS A C 1
ATOM 1398 O O . LYS A 1 173 ? -17.352 35.495 12.974 1.00 30.34 173 LYS A O 1
ATOM 1403 N N . SER A 1 174 ? -18.278 34.325 14.653 1.00 32.94 174 SER A N 1
ATOM 1404 C CA . SER A 1 174 ? -17.602 33.045 14.492 1.00 32.94 174 SER A CA 1
ATOM 140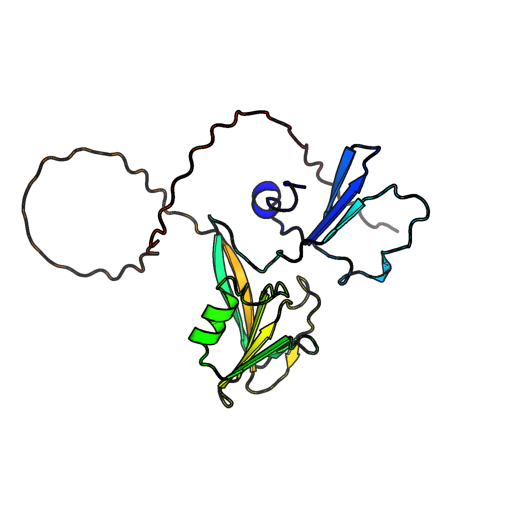5 C C . SER A 1 174 ? -18.031 32.344 13.201 1.00 32.94 174 SER A C 1
ATOM 1407 O O . SER A 1 174 ? -19.218 32.124 12.980 1.00 32.94 174 SER A O 1
ATOM 1409 N N . LYS A 1 175 ? -17.061 31.929 12.383 1.00 25.73 175 LYS A N 1
ATOM 1410 C CA . LYS A 1 175 ? -17.217 30.858 11.391 1.00 25.73 175 LYS A CA 1
ATOM 1411 C C . LYS A 1 175 ? -16.114 29.847 11.673 1.00 25.73 175 LYS A C 1
ATOM 1413 O O . LYS A 1 175 ? -14.944 30.124 11.411 1.00 25.73 175 LYS A O 1
ATOM 1418 N N . ILE A 1 176 ? -16.479 28.706 12.255 1.00 26.75 176 ILE A N 1
ATOM 1419 C CA . ILE A 1 176 ? -15.578 27.557 12.357 1.00 26.75 176 ILE A CA 1
ATOM 1420 C C . ILE A 1 176 ? -15.394 27.064 10.927 1.00 26.75 176 ILE A C 1
ATOM 1422 O O . ILE A 1 176 ? -16.259 26.418 10.349 1.00 26.75 176 ILE A O 1
ATOM 1426 N N . THR A 1 177 ? -14.291 27.485 10.324 1.00 24.92 177 THR A N 1
ATOM 1427 C CA . THR A 1 177 ? -13.801 26.929 9.069 1.00 24.92 177 THR A CA 1
ATOM 1428 C C . THR A 1 177 ? -12.63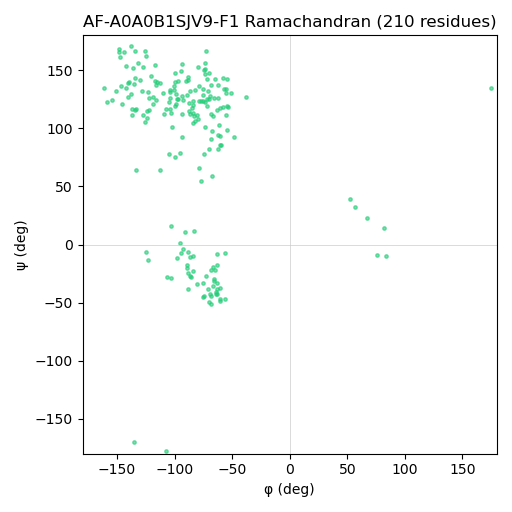3 26.063 9.497 1.00 24.92 177 THR A C 1
ATOM 1430 O O . THR A 1 177 ? -11.695 26.597 10.094 1.00 24.92 177 THR A O 1
ATOM 1433 N N . LEU A 1 178 ? -12.720 24.750 9.271 1.00 26.05 178 LEU A N 1
ATOM 1434 C CA . LEU A 1 178 ? -11.612 23.816 9.469 1.00 26.05 178 LEU A CA 1
ATOM 1435 C C . LEU A 1 178 ? -10.422 24.329 8.648 1.00 26.05 178 LEU A C 1
ATOM 1437 O O . LEU A 1 178 ? -10.373 24.190 7.429 1.00 26.05 178 LEU A O 1
ATOM 1441 N N . LYS A 1 179 ? -9.502 25.025 9.315 1.00 24.88 179 LYS A N 1
ATOM 1442 C CA . LYS A 1 179 ? -8.231 25.440 8.737 1.00 24.88 179 LYS A CA 1
ATOM 1443 C C . LYS A 1 179 ? -7.289 24.259 8.889 1.00 24.88 179 LYS A C 1
ATOM 1445 O O . LYS A 1 179 ? -6.985 23.874 10.011 1.00 24.88 179 LYS A O 1
ATOM 1450 N N . CYS A 1 180 ? -6.785 23.735 7.776 1.00 28.64 180 CYS A N 1
ATOM 1451 C CA . CYS A 1 180 ? -5.547 22.964 7.790 1.00 28.64 180 CYS A CA 1
ATOM 1452 C C . CYS A 1 180 ? -4.425 23.902 8.260 1.00 28.64 180 CYS A C 1
ATOM 1454 O O . CYS A 1 180 ? -3.883 24.686 7.480 1.00 28.64 180 CYS A O 1
ATOM 1456 N N . THR A 1 181 ? -4.130 23.894 9.555 1.00 27.50 181 THR A N 1
ATOM 1457 C CA . THR A 1 181 ? -3.001 24.623 10.130 1.00 27.50 181 THR A CA 1
ATOM 1458 C C . THR A 1 181 ? -1.736 23.803 9.914 1.00 27.50 181 THR A C 1
ATOM 1460 O O . THR A 1 181 ? -1.576 22.738 10.498 1.00 27.50 181 THR A O 1
ATOM 1463 N N . LYS A 1 182 ? -0.832 24.300 9.063 1.00 35.62 182 LYS A N 1
ATOM 1464 C CA . LYS A 1 182 ? 0.579 23.899 9.085 1.00 35.62 182 LYS A CA 1
ATOM 1465 C C . LYS A 1 182 ? 1.221 24.516 10.327 1.00 35.62 182 LYS A C 1
ATOM 1467 O O . LYS A 1 182 ? 1.269 25.743 10.411 1.00 35.62 182 LYS A O 1
ATOM 1472 N N . GLU A 1 183 ? 1.740 23.706 11.242 1.00 28.70 183 GLU A N 1
ATOM 1473 C CA . GLU A 1 183 ? 2.778 24.165 12.171 1.00 28.70 183 GLU A CA 1
ATOM 1474 C C . GLU A 1 183 ? 4.174 23.968 11.553 1.00 28.70 183 GLU A C 1
ATOM 1476 O O . GLU A 1 183 ? 4.372 23.012 10.797 1.00 28.70 183 GLU A O 1
ATOM 1481 N N . PRO A 1 184 ? 5.140 24.878 11.802 1.00 38.59 184 PRO A N 1
ATOM 1482 C CA . PRO A 1 184 ? 6.427 24.875 11.123 1.00 38.59 184 PRO A CA 1
ATOM 1483 C C . PRO A 1 184 ? 7.546 24.347 12.031 1.00 38.59 184 PRO A C 1
ATOM 1485 O O . PRO A 1 184 ? 7.871 24.968 13.042 1.00 38.59 184 PRO A O 1
ATOM 1488 N N . TYR A 1 185 ? 8.245 23.294 11.615 1.00 29.28 185 TYR A N 1
ATOM 1489 C CA . TYR A 1 185 ? 9.630 23.095 12.044 1.00 29.28 185 TYR A CA 1
ATOM 1490 C C . TYR A 1 185 ? 10.549 23.854 11.081 1.00 29.28 185 TYR A C 1
ATOM 1492 O O . TYR A 1 185 ? 10.640 23.573 9.886 1.00 29.28 185 TYR A O 1
ATOM 1500 N N . LYS A 1 186 ? 11.182 24.898 11.619 1.00 28.20 186 LYS A N 1
ATOM 1501 C CA . LYS A 1 186 ? 12.244 25.668 10.977 1.00 28.20 186 LYS A CA 1
ATOM 1502 C C . LYS A 1 186 ? 13.550 24.877 11.041 1.00 28.20 186 LYS A C 1
ATOM 1504 O O . LYS A 1 186 ? 14.056 24.686 12.139 1.00 28.20 186 LYS A O 1
ATOM 1509 N N . THR A 1 187 ? 14.167 24.621 9.891 1.00 26.38 187 THR A N 1
ATOM 1510 C CA . THR A 1 187 ? 15.629 24.721 9.757 1.00 26.38 187 THR A CA 1
ATOM 1511 C C . THR A 1 187 ? 15.987 25.001 8.305 1.00 26.38 187 THR A C 1
ATOM 1513 O O . THR A 1 187 ? 15.549 24.317 7.385 1.00 26.38 187 THR A O 1
ATOM 1516 N N . ALA A 1 188 ? 16.734 26.082 8.110 1.00 24.70 188 ALA A N 1
ATOM 1517 C CA . ALA A 1 188 ? 17.206 26.555 6.825 1.00 24.70 188 ALA A CA 1
ATOM 1518 C C . ALA A 1 188 ? 18.470 25.795 6.412 1.00 24.70 188 ALA A C 1
ATOM 1520 O O . ALA A 1 188 ? 19.409 25.722 7.196 1.00 24.70 188 ALA A O 1
ATOM 1521 N N . PHE A 1 189 ? 18.521 25.334 5.164 1.00 23.67 189 PHE A N 1
ATOM 1522 C CA . PHE A 1 189 ? 19.768 25.124 4.431 1.00 23.67 189 PHE A CA 1
ATOM 1523 C C . PHE A 1 189 ? 19.575 25.636 3.000 1.00 23.67 189 PHE A C 1
ATOM 1525 O O . PHE A 1 189 ? 18.711 25.168 2.262 1.00 23.67 189 PHE A O 1
ATOM 1532 N N . MET A 1 190 ? 20.352 26.660 2.640 1.00 22.91 190 MET A N 1
ATOM 1533 C CA . MET A 1 190 ? 20.541 27.102 1.260 1.00 22.91 190 MET A CA 1
ATOM 1534 C C . MET A 1 190 ? 21.464 26.108 0.558 1.00 22.91 190 MET A C 1
ATOM 1536 O O . MET A 1 190 ? 22.608 25.956 0.974 1.00 22.91 190 MET A O 1
ATOM 1540 N N . VAL A 1 191 ? 21.014 25.525 -0.552 1.00 25.17 191 VAL A N 1
ATOM 1541 C CA . VAL A 1 191 ? 21.910 25.028 -1.601 1.00 25.17 191 VAL A CA 1
ATOM 1542 C C . VAL A 1 191 ? 21.345 25.479 -2.944 1.00 25.17 191 VAL A C 1
ATOM 1544 O O . VAL A 1 191 ? 20.237 25.117 -3.332 1.00 25.17 191 VAL A O 1
ATOM 1547 N N . PHE A 1 192 ? 22.107 26.321 -3.638 1.00 27.44 192 PHE A N 1
ATOM 1548 C CA . PHE A 1 192 ? 21.908 26.626 -5.050 1.00 27.44 192 PHE A CA 1
ATOM 1549 C C . PHE A 1 192 ? 22.295 25.394 -5.875 1.00 27.44 192 PHE A C 1
ATOM 1551 O O . PHE A 1 192 ? 23.439 24.956 -5.797 1.00 27.44 192 PHE A O 1
ATOM 1558 N N . ALA A 1 193 ? 21.404 24.893 -6.731 1.00 24.64 193 ALA A N 1
ATOM 1559 C CA . ALA A 1 193 ? 21.807 24.049 -7.853 1.00 24.64 193 ALA A CA 1
ATOM 1560 C C . ALA A 1 193 ? 20.887 24.261 -9.064 1.00 24.64 193 ALA A C 1
ATOM 1562 O O . ALA A 1 193 ? 19.676 24.433 -8.948 1.00 24.64 193 ALA A O 1
ATOM 1563 N N . ARG A 1 194 ? 21.535 24.357 -10.224 1.00 26.27 194 ARG A N 1
ATOM 1564 C CA . ARG A 1 194 ? 21.043 24.864 -11.507 1.00 26.27 194 ARG A CA 1
ATOM 1565 C C . ARG A 1 194 ? 20.071 23.904 -12.208 1.00 26.27 194 ARG A C 1
ATOM 1567 O O . ARG A 1 194 ? 20.138 22.695 -12.037 1.00 26.27 194 ARG A O 1
ATOM 1574 N N . LYS A 1 195 ? 19.235 24.482 -13.080 1.00 28.44 195 LYS A N 1
ATOM 1575 C CA . LYS A 1 195 ? 18.444 23.798 -14.119 1.00 28.44 195 LYS A CA 1
ATOM 1576 C C . LYS A 1 195 ? 19.332 22.961 -15.051 1.00 28.44 195 LYS A C 1
ATOM 1578 O O . LYS A 1 195 ? 20.275 23.513 -15.612 1.00 28.44 195 LYS A O 1
ATOM 1583 N N . ILE A 1 196 ? 18.925 21.723 -15.329 1.00 28.70 196 ILE A N 1
ATOM 1584 C CA . ILE A 1 196 ? 19.188 21.000 -16.587 1.00 28.70 196 ILE A CA 1
ATOM 1585 C C . ILE A 1 196 ? 17.897 20.228 -16.926 1.00 28.70 196 ILE A C 1
ATOM 1587 O O . ILE A 1 196 ? 17.382 19.542 -16.042 1.00 28.70 196 ILE A O 1
ATOM 1591 N N . PRO A 1 197 ? 17.317 20.353 -18.135 1.00 27.30 197 PRO A N 1
ATOM 1592 C CA . PRO A 1 197 ? 16.141 19.587 -18.522 1.00 27.30 197 PRO A CA 1
ATOM 1593 C C . PRO A 1 197 ? 16.576 18.265 -19.163 1.00 27.30 197 PRO A C 1
ATOM 1595 O O . PRO A 1 197 ? 17.359 18.268 -20.108 1.00 27.30 197 PRO A O 1
ATOM 1598 N N . VAL A 1 198 ? 16.031 17.142 -18.699 1.00 30.80 198 VAL A N 1
ATOM 1599 C CA . VAL A 1 198 ? 16.038 15.890 -19.466 1.00 30.80 198 VAL A CA 1
ATOM 1600 C C . VAL A 1 198 ? 14.584 15.466 -19.586 1.00 30.80 198 VAL A C 1
ATOM 1602 O O . VAL A 1 198 ? 13.922 15.162 -18.596 1.00 30.80 198 VAL A O 1
ATOM 1605 N N . THR A 1 199 ? 14.044 15.586 -20.791 1.00 28.56 199 THR A N 1
ATOM 1606 C CA . THR A 1 199 ? 12.667 15.226 -21.113 1.00 28.56 199 THR A CA 1
ATOM 1607 C C . THR A 1 199 ? 12.619 13.722 -21.369 1.00 28.56 199 THR A C 1
ATOM 1609 O O . THR A 1 199 ? 13.164 13.245 -22.356 1.00 28.56 199 THR A O 1
ATOM 1612 N N . CYS A 1 200 ? 11.988 12.958 -20.475 1.00 25.33 200 CYS A N 1
ATOM 1613 C CA . CYS A 1 200 ? 11.584 11.583 -20.775 1.00 25.33 200 CYS A CA 1
ATOM 1614 C C . CYS A 1 200 ? 10.224 11.635 -21.474 1.00 25.33 200 CYS A C 1
ATOM 1616 O O . CYS A 1 200 ? 9.248 12.143 -20.918 1.00 25.33 200 CYS A O 1
ATOM 1618 N N . ALA A 1 201 ? 10.175 11.171 -22.719 1.00 26.27 201 ALA A N 1
ATOM 1619 C CA . ALA A 1 201 ? 8.949 11.089 -23.493 1.00 26.27 201 ALA A CA 1
ATOM 1620 C C . ALA A 1 201 ? 8.082 9.930 -22.978 1.00 26.27 201 ALA A C 1
ATOM 1622 O O . ALA A 1 201 ? 8.509 8.781 -22.974 1.00 26.27 201 ALA A O 1
ATOM 1623 N N . VAL A 1 202 ? 6.845 10.227 -22.580 1.00 28.23 202 VAL A N 1
ATOM 1624 C CA . VAL A 1 202 ? 5.829 9.213 -22.274 1.00 28.23 202 VAL A CA 1
ATOM 1625 C C . VAL A 1 202 ? 5.244 8.721 -23.593 1.00 28.23 202 VAL A C 1
ATOM 1627 O O . VAL A 1 202 ? 4.492 9.445 -24.250 1.00 28.23 202 VAL A O 1
ATOM 1630 N N . ARG A 1 203 ? 5.572 7.493 -24.004 1.00 26.30 203 ARG A N 1
ATOM 1631 C CA . ARG A 1 203 ? 4.838 6.813 -25.076 1.00 26.30 203 ARG A CA 1
ATOM 1632 C C . ARG A 1 203 ? 3.661 6.059 -24.465 1.00 26.30 203 ARG A C 1
ATOM 1634 O O . ARG A 1 203 ? 3.832 5.116 -23.706 1.00 26.30 203 ARG A O 1
ATOM 1641 N N . LYS A 1 204 ? 2.454 6.493 -24.823 1.00 24.59 204 LYS A N 1
ATOM 1642 C CA . LYS A 1 204 ? 1.194 5.798 -24.547 1.00 24.59 204 LYS A CA 1
ATOM 1643 C C . LYS A 1 204 ? 1.186 4.491 -25.350 1.00 24.59 204 LYS A C 1
ATOM 1645 O O . LYS A 1 204 ? 1.145 4.544 -26.581 1.00 24.59 204 LYS A O 1
ATOM 1650 N N . ILE A 1 205 ? 1.280 3.345 -24.679 1.00 29.38 205 ILE A N 1
ATOM 1651 C CA . ILE A 1 205 ? 1.117 2.033 -25.317 1.00 29.38 205 ILE A CA 1
ATOM 1652 C C . ILE A 1 205 ? -0.339 1.946 -25.797 1.00 29.38 205 ILE A C 1
ATOM 1654 O O . ILE A 1 205 ? -1.266 2.259 -25.052 1.00 29.38 205 ILE A O 1
ATOM 1658 N N . ARG A 1 206 ? -0.525 1.645 -27.088 1.00 26.52 206 ARG A N 1
ATOM 1659 C CA . ARG A 1 206 ? -1.840 1.420 -27.699 1.00 26.52 206 ARG A CA 1
ATOM 1660 C C . ARG A 1 206 ? -2.346 0.047 -27.272 1.00 26.52 206 ARG A C 1
ATOM 1662 O O . ARG A 1 206 ? -1.603 -0.923 -27.388 1.00 26.52 206 ARG A O 1
ATOM 1669 N N . ASP A 1 207 ? -3.608 -0.008 -26.864 1.00 30.69 207 ASP A N 1
ATOM 1670 C CA . ASP A 1 207 ? -4.367 -1.245 -26.709 1.00 30.69 207 ASP A CA 1
ATOM 1671 C C . ASP A 1 207 ? -4.329 -2.040 -28.023 1.00 30.69 207 ASP A C 1
ATOM 1673 O O . ASP A 1 207 ? -4.790 -1.557 -29.062 1.00 30.69 207 ASP A O 1
ATOM 1677 N N . TYR A 1 208 ? -3.776 -3.254 -27.991 1.00 31.69 208 TYR A N 1
ATOM 1678 C CA . TYR A 1 208 ? -4.021 -4.236 -29.042 1.00 31.69 208 TYR A CA 1
ATOM 1679 C C . TYR A 1 208 ? -5.191 -5.114 -28.610 1.00 31.69 208 TYR A C 1
ATOM 1681 O O . TYR A 1 208 ? -5.117 -5.860 -27.636 1.00 31.69 208 TYR A O 1
ATOM 1689 N N . ASN A 1 209 ? -6.288 -4.964 -29.350 1.00 30.75 209 ASN A N 1
ATOM 1690 C CA . ASN A 1 209 ? -7.491 -5.772 -29.245 1.00 30.75 209 ASN A CA 1
ATOM 1691 C C . ASN A 1 209 ? -7.177 -7.259 -29.440 1.00 30.75 209 ASN A C 1
ATOM 1693 O O . ASN A 1 209 ? -6.539 -7.642 -30.421 1.00 30.75 209 ASN A O 1
ATOM 1697 N N . LEU A 1 210 ? -7.735 -8.082 -28.552 1.00 36.34 210 LEU A N 1
ATOM 1698 C CA . LEU A 1 210 ? -8.065 -9.474 -28.831 1.00 36.34 210 LEU A CA 1
ATOM 1699 C C . LEU A 1 210 ? -9.024 -9.535 -30.021 1.00 36.34 210 LEU A C 1
ATOM 1701 O O . LEU A 1 210 ? -10.151 -9.054 -29.914 1.00 36.34 210 LEU A O 1
ATOM 1705 N N . LEU A 1 211 ? -8.613 -10.184 -31.106 1.00 33.28 211 LEU A N 1
ATOM 1706 C CA . LEU A 1 211 ? -9.535 -10.849 -32.018 1.00 33.28 211 LEU A CA 1
ATOM 1707 C C . LEU A 1 211 ? -8.943 -12.203 -32.427 1.00 33.28 211 LEU A C 1
ATOM 1709 O O . LEU A 1 211 ? -7.774 -12.299 -32.793 1.00 33.28 211 LEU A O 1
ATOM 1713 N N . THR A 1 212 ? -9.805 -13.206 -32.265 1.00 35.72 212 THR A N 1
ATOM 1714 C CA . THR A 1 212 ? -9.802 -14.576 -32.800 1.00 35.72 212 THR A CA 1
ATOM 1715 C C . THR A 1 212 ? -9.332 -14.696 -34.237 1.00 35.72 212 THR A C 1
ATOM 1717 O O . THR A 1 212 ? -9.717 -13.807 -35.033 1.00 35.72 212 THR A O 1
#

Organism: Oesophagostomum dentatum (NCBI:txid61180)

Mean predicted aligned error: 15.33 Å

InterPro domains:
  IPR003609 PAN/Apple domain [PF00024] (2-56)
  IPR003609 PAN/Apple domain [PF00024] (68-149)
  IPR003609 PAN/Apple domain [PS50948] (61-149)
  IPR003609 PAN/Apple domain [SM00473] (64-148)
  IPR052774 C. elegans Developmental and Neuronal Protein [PTHR47327] (66-175)

Nearest PDB structures (foldseek):
  1gp9-assembly2_C  TM=8.014E-01  e=6.167E-04  Homo sapiens
  3hmt-assembly1_A  TM=7.590E-01  e=1.682E-03  Homo sapiens
  3hmr-assembly1_A  TM=6.703E-01  e=2.260E-03  Mus musculus
  4iua-assembly12_E  TM=6.357E-01  e=9.890E-04  Mus musculus
  1gmn-assembly1_A  TM=7.408E-01  e=9.318E-03  Homo sapiens

Solvent-accessible surface area (backbone atoms only — not comparable to full-atom values): 13686 Å² total; per-residue (Å²): 117,72,61,46,81,43,19,45,84,76,74,71,44,69,33,24,19,39,42,34,30,74,87,80,71,45,74,49,76,33,70,53,41,66,84,73,45,55,87,78,65,71,90,72,93,61,95,59,64,49,76,48,78,36,78,60,54,65,32,68,60,58,85,69,32,42,77,46,69,52,77,42,78,42,20,35,64,72,84,65,78,74,43,80,44,81,44,56,71,68,57,44,49,47,53,44,68,45,88,52,73,80,54,100,63,84,57,38,33,21,21,37,32,39,24,79,87,78,32,38,26,30,40,14,68,49,35,54,62,90,80,32,79,33,51,77,40,83,34,85,65,25,30,25,33,38,54,43,69,41,78,53,78,70,78,82,78,77,74,73,84,70,90,72,82,90,81,92,81,89,82,90,80,90,73,95,65,91,68,89,75,83,82,84,86,88,80,90,78,90,76,93,79,81,92,78,89,80,87,81,84,85,78,80,82,75,87,79,78,91,75,135

Secondary structure (DSSP, 8-state):
-HHHHTHHHHHSS---EEEEETTTTEEEEESS-TTT-GGG----SS---EEEE-TTTTT-PPTTEEEEEEEEEEEEESS---EEE---HHHHHHHHHS----SSS-----EEEEETTTTEEEEES--BTTTSSB-EEEEEEEEEEEEEEEE-----------------------------------------------------PPP-----

Sequence (212 aa):
MSACLNSFDTFGFECESVMFYPVDQECILNTEDRLDRPDLFADEVEDTVIYMDNNCAGSQCYAPYITQYIAVEGKQLENELDRIINVDVDSCQSLCTQRLSLTVNDFNCKSFMYNNQTRTCILSDERSKPLGRGTLIKTDGFTYYEKKCFACKQPLLRTTFRKQKTARFSWRKSKITLKCTKEPYKTAFMVFARKIPVTCAVRKIRDYNLLT